Protein AF-A0A9Q8Z6B7-F1 (afdb_monomer)

Nearest PDB structures (fol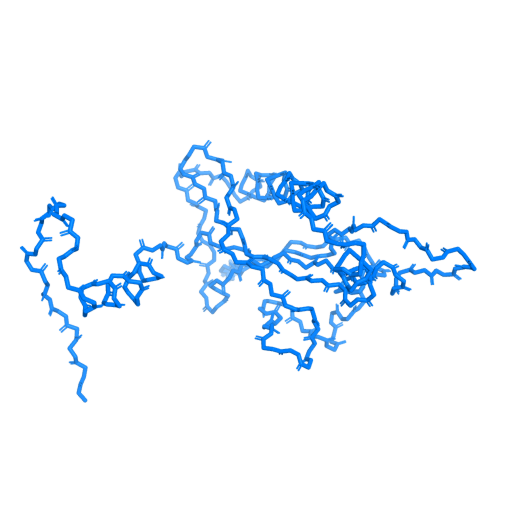dseek):
  5lyj-assembly1_F  TM=5.217E-01  e=6.423E-02  Gallus gallus
  7zx2-assembly1_F  TM=5.150E-01  e=1.451E-01  Gallus gallus
  6pc4-assembly1_F  TM=4.721E-01  e=1.451E-01  Gallus gallus
  8r6o-assembly1_F  TM=4.723E-01  e=1.985E-01  Gallus gallus
  6kpp-assembly1_F  TM=4.734E-01  e=1.864E-01  Gallus gallus

Organism: Curvularia clavata (NCBI:txid95742)

Foldseek 3Di:
DDDDDDDPDDDDDDDPDPVSVVVCVVCVVVVDDLLQKKKWFWFQQQLQDPDDDRDLDTDTLEIERRPQVDARDDPPPDDPVLSVVLAVVQVVVVSVVVLVCCVPPHDPVVSVVCNHFPWMWMWGQDNVSHIDTDGIGTDA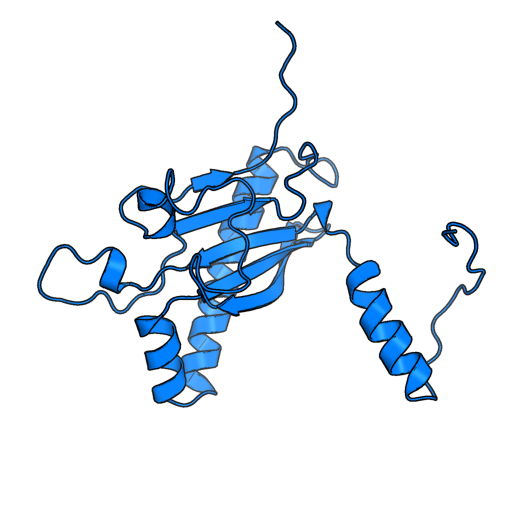DPGPDDPRVDDCPPCVCSNSNVDHHYYDGHHDPPDD

Structure (mmCIF, N/CA/C/O backbone):
data_AF-A0A9Q8Z6B7-F1
#
_entry.id   AF-A0A9Q8Z6B7-F1
#
loop_
_atom_site.group_PDB
_atom_site.id
_atom_site.type_symbol
_atom_site.label_atom_id
_atom_site.label_alt_id
_atom_site.label_comp_id
_atom_site.label_asym_id
_atom_site.label_entity_id
_atom_site.label_seq_id
_atom_site.pdbx_PDB_ins_code
_atom_site.Cartn_x
_atom_site.Cartn_y
_atom_site.Cartn_z
_atom_site.occupancy
_atom_site.B_iso_or_equiv
_atom_site.auth_seq_id
_atom_site.auth_comp_id
_atom_site.auth_asym_id
_atom_site.auth_atom_id
_atom_site.pdbx_PDB_model_num
ATOM 1 N N . MET A 1 1 ? -18.129 -12.411 -28.831 1.00 26.17 1 MET A N 1
ATOM 2 C CA . MET A 1 1 ? -17.634 -11.400 -29.790 1.00 26.17 1 MET A CA 1
ATOM 3 C C . MET A 1 1 ? -17.491 -10.085 -29.045 1.00 26.17 1 MET A C 1
ATOM 5 O O . MET A 1 1 ? -18.483 -9.608 -28.512 1.00 26.17 1 MET A O 1
ATOM 9 N N . SER A 1 2 ? -16.262 -9.582 -28.917 1.00 31.77 2 SER A N 1
ATOM 10 C CA . SER A 1 2 ? -15.956 -8.279 -28.311 1.00 31.77 2 SER A CA 1
ATOM 11 C C . SER A 1 2 ? -16.284 -7.141 -29.272 1.00 31.77 2 SER A C 1
ATOM 13 O O . SER A 1 2 ? -15.994 -7.282 -30.457 1.00 31.77 2 SER A O 1
ATOM 15 N N . PRO A 1 3 ? -16.720 -5.982 -28.769 1.00 34.81 3 PRO A N 1
ATOM 16 C CA . PRO A 1 3 ? -16.436 -4.709 -29.398 1.00 34.81 3 PRO A CA 1
ATOM 17 C C . PRO A 1 3 ? -15.186 -4.133 -28.722 1.00 34.81 3 PRO A C 1
ATOM 19 O O . PRO A 1 3 ? -15.247 -3.534 -27.648 1.00 34.81 3 PRO A O 1
ATOM 22 N N . LYS A 1 4 ? -14.031 -4.422 -29.324 1.00 45.19 4 LYS A N 1
ATOM 23 C CA . LYS A 1 4 ? -12.950 -3.441 -29.406 1.00 45.19 4 LYS A CA 1
ATOM 24 C C . LYS A 1 4 ? -13.307 -2.542 -30.596 1.00 45.19 4 LYS A C 1
ATOM 26 O O . LYS A 1 4 ? -13.914 -3.036 -31.543 1.00 45.19 4 LYS A O 1
ATOM 31 N N . ASP A 1 5 ? -12.920 -1.282 -30.490 1.00 49.00 5 ASP A N 1
ATOM 32 C CA . ASP A 1 5 ? -12.961 -0.231 -31.512 1.00 49.00 5 ASP A CA 1
ATOM 33 C C . ASP A 1 5 ? -14.147 0.754 -31.462 1.00 49.00 5 ASP A C 1
ATOM 35 O O . ASP A 1 5 ? -15.319 0.397 -31.356 1.00 49.00 5 ASP A O 1
ATOM 39 N N . ASP A 1 6 ? -13.725 2.019 -31.535 1.00 43.09 6 ASP A N 1
ATOM 40 C CA . ASP A 1 6 ? -14.417 3.276 -31.812 1.00 43.09 6 ASP A CA 1
ATOM 41 C C . ASP A 1 6 ? -15.427 3.830 -30.795 1.00 43.09 6 ASP A C 1
ATOM 43 O O . ASP A 1 6 ? -16.589 3.435 -30.724 1.00 43.09 6 ASP A O 1
ATOM 47 N N . ASN A 1 7 ? -15.020 4.899 -30.092 1.00 38.50 7 ASN A N 1
ATOM 48 C CA . ASN A 1 7 ? -15.973 5.901 -29.616 1.00 38.50 7 ASN A CA 1
ATOM 49 C C . ASN A 1 7 ? -15.519 7.329 -30.007 1.00 38.50 7 ASN A C 1
ATOM 51 O O . ASN A 1 7 ? -14.463 7.772 -29.550 1.00 38.50 7 ASN A O 1
ATOM 55 N N . PRO A 1 8 ? -16.307 8.068 -30.817 1.00 38.81 8 PRO A N 1
ATOM 56 C CA . PRO A 1 8 ? -15.956 9.365 -31.408 1.00 38.81 8 PRO A CA 1
ATOM 57 C C . PRO A 1 8 ? -16.323 10.581 -30.532 1.00 38.81 8 PRO A C 1
ATOM 59 O O . PRO A 1 8 ? -16.459 11.699 -31.027 1.00 38.81 8 PRO A O 1
ATOM 62 N N . MET A 1 9 ? -16.507 10.398 -29.225 1.00 44.50 9 MET A N 1
ATOM 63 C CA . MET A 1 9 ? -17.051 11.432 -28.338 1.00 44.50 9 MET A CA 1
ATOM 64 C C . MET A 1 9 ? -15.936 12.193 -27.617 1.00 44.50 9 MET A C 1
ATOM 66 O O . MET A 1 9 ? -15.648 11.972 -26.440 1.00 44.50 9 MET A O 1
ATOM 70 N N . GLY A 1 10 ? -15.307 13.112 -28.348 1.00 41.09 10 GLY A N 1
ATOM 71 C CA . GLY A 1 10 ? -14.537 14.190 -27.744 1.00 41.09 10 GLY A CA 1
ATOM 72 C C . GLY A 1 10 ? -15.424 15.098 -26.881 1.00 41.09 10 GLY A C 1
ATOM 73 O O . GLY A 1 10 ? -16.544 15.424 -27.258 1.00 41.09 10 GLY A O 1
ATOM 74 N N . GLY A 1 11 ? -14.881 15.557 -25.751 1.00 43.34 11 GLY A N 1
ATOM 75 C CA . GLY A 1 11 ? -15.353 16.757 -25.049 1.00 43.34 11 GLY A CA 1
ATOM 76 C C . GLY A 1 11 ? -16.504 16.589 -24.044 1.00 43.34 11 GLY A C 1
ATOM 77 O O . GLY A 1 11 ? -17.548 16.013 -24.320 1.00 43.34 11 GLY A O 1
ATOM 78 N N . LYS A 1 12 ? -16.288 17.160 -22.850 1.00 56.28 12 LYS A N 1
ATOM 79 C CA . LYS A 1 12 ? -17.140 17.149 -21.648 1.00 56.28 12 LYS A CA 1
ATOM 80 C C . LYS A 1 12 ? -18.529 17.780 -21.862 1.00 56.28 12 LYS A C 1
ATOM 82 O O . LYS A 1 12 ? -18.625 18.985 -22.071 1.00 56.28 12 LYS A O 1
ATOM 87 N N . LEU A 1 13 ? -19.588 17.006 -21.614 1.00 44.03 13 LEU A N 1
ATOM 88 C CA . LEU A 1 13 ? -20.907 17.509 -21.199 1.00 44.03 13 LEU A CA 1
ATOM 89 C C . LEU A 1 13 ? -21.346 16.809 -19.891 1.00 44.03 13 LEU A C 1
ATOM 91 O O . LEU A 1 13 ? -21.028 15.622 -19.698 1.00 44.03 13 LEU A O 1
ATOM 95 N N . PRO A 1 14 ? -22.023 17.518 -18.962 1.00 51.53 14 PRO A N 1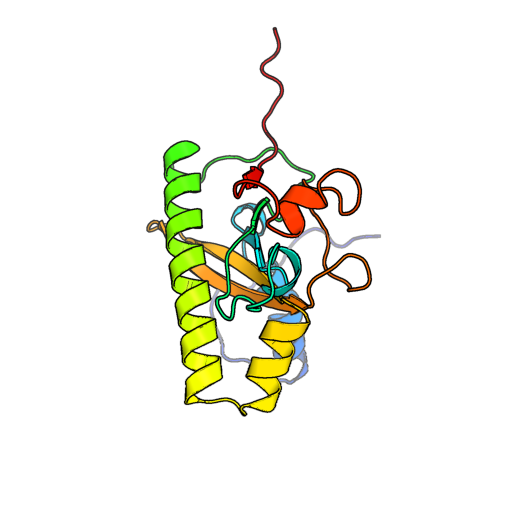
ATOM 96 C CA . PRO A 1 14 ? -22.518 16.932 -17.716 1.00 51.53 14 PRO A CA 1
ATOM 97 C C . PRO A 1 14 ? -23.521 15.812 -18.013 1.00 51.53 14 PRO A C 1
ATOM 99 O O . PRO A 1 14 ? -24.279 15.890 -18.976 1.00 51.53 14 PRO A O 1
ATOM 102 N N . SER A 1 15 ? -23.487 14.743 -17.213 1.00 70.00 15 SER A N 1
ATOM 103 C CA . SER A 1 15 ? -24.416 13.620 -17.383 1.00 70.00 15 SER A CA 1
ATOM 104 C C . SER A 1 15 ? -25.844 14.074 -17.106 1.00 70.00 15 SER A C 1
ATOM 106 O O . SER A 1 15 ? -26.105 14.695 -16.079 1.00 70.00 15 SER A O 1
ATOM 108 N N . SER A 1 16 ? -26.756 13.735 -18.005 1.00 67.56 16 SER A N 1
ATOM 109 C CA . SER A 1 16 ? -28.172 14.100 -17.946 1.00 67.56 16 SER A CA 1
ATOM 110 C C . SER A 1 16 ? -29.081 12.915 -17.608 1.00 67.56 16 SER A C 1
ATOM 112 O O . SER A 1 16 ? -30.254 13.108 -17.295 1.00 67.56 16 SER A O 1
ATOM 114 N N . THR A 1 17 ? -28.547 11.687 -17.629 1.00 70.12 17 THR A N 1
ATOM 115 C CA . THR A 1 17 ? -29.310 10.465 -17.343 1.00 70.12 17 THR A CA 1
ATOM 116 C C . THR A 1 17 ? -28.594 9.533 -16.366 1.00 70.12 17 THR A C 1
ATOM 118 O O . THR A 1 17 ? -27.365 9.507 -16.278 1.00 70.12 17 THR A O 1
ATOM 121 N N . LEU A 1 18 ? -29.372 8.711 -15.651 1.00 63.50 18 LEU A N 1
ATOM 122 C CA . LEU A 1 18 ? -28.847 7.674 -14.753 1.00 63.50 18 LEU A CA 1
ATOM 123 C C . LEU A 1 18 ? -27.960 6.670 -15.508 1.00 63.50 18 LEU A C 1
ATOM 125 O O . LEU A 1 18 ? -26.937 6.242 -14.987 1.00 63.50 18 LEU A O 1
ATOM 129 N N . TYR A 1 19 ? -28.311 6.344 -16.755 1.00 65.31 19 TYR A N 1
ATOM 130 C CA . TYR A 1 19 ? -27.506 5.474 -17.611 1.00 65.31 19 TYR A CA 1
ATOM 131 C C . TYR A 1 19 ? -26.152 6.102 -17.962 1.00 65.31 19 TYR A C 1
ATOM 133 O O . TYR A 1 19 ? -25.147 5.408 -17.930 1.00 65.31 19 TYR A O 1
ATOM 141 N N . GLU A 1 20 ? -26.083 7.409 -18.229 1.00 65.19 20 GLU A N 1
ATOM 142 C CA . GLU A 1 20 ? -24.810 8.109 -18.451 1.00 65.19 20 GLU A CA 1
ATOM 143 C C . GLU A 1 20 ? -23.956 8.188 -17.187 1.00 65.19 20 GLU A C 1
ATOM 145 O O . GLU A 1 20 ? -22.734 8.114 -17.277 1.00 65.19 20 GLU A O 1
AT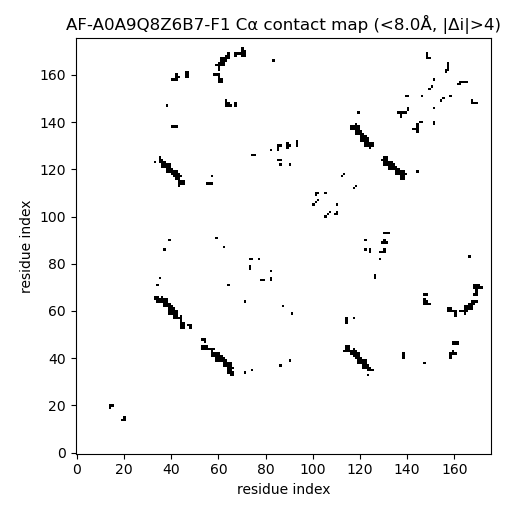OM 150 N N . VAL A 1 21 ? -24.574 8.328 -16.012 1.00 59.25 21 VAL A N 1
ATOM 151 C CA . VAL A 1 21 ? -23.863 8.261 -14.728 1.00 59.25 21 VAL A CA 1
ATOM 152 C C . VAL A 1 21 ? -23.303 6.858 -14.509 1.00 59.25 21 VAL A C 1
ATOM 154 O O . VAL A 1 21 ? -22.116 6.728 -14.240 1.00 59.25 21 VAL A O 1
ATOM 157 N N . ILE A 1 22 ? -24.110 5.811 -14.700 1.00 57.91 22 ILE A N 1
ATOM 158 C CA . ILE A 1 22 ? -23.675 4.412 -14.567 1.00 57.91 22 ILE A CA 1
ATOM 159 C C . ILE A 1 22 ? -22.595 4.084 -15.598 1.00 57.91 22 ILE A C 1
ATOM 161 O O . ILE A 1 22 ? -21.557 3.545 -15.237 1.00 57.91 22 ILE A O 1
ATOM 165 N N . ALA A 1 23 ? -22.790 4.457 -16.862 1.00 54.50 23 ALA A N 1
ATOM 166 C CA . ALA A 1 23 ? -21.806 4.257 -17.913 1.00 54.50 23 ALA A CA 1
ATOM 167 C C . ALA A 1 23 ? -20.503 4.978 -17.568 1.00 54.50 23 ALA A C 1
ATOM 169 O O . ALA A 1 23 ? -19.460 4.339 -17.589 1.00 54.50 23 ALA A O 1
ATOM 170 N N . LYS A 1 24 ? -20.552 6.251 -17.151 1.00 54.22 24 LYS A N 1
ATOM 171 C CA . LYS A 1 24 ? -19.355 6.993 -16.738 1.00 54.22 24 LYS A CA 1
ATOM 172 C C . LYS A 1 24 ? -18.706 6.431 -15.481 1.00 54.22 24 LYS A C 1
ATOM 174 O O . LYS A 1 24 ? -17.492 6.436 -15.449 1.00 54.22 24 LYS A O 1
ATOM 179 N N . LEU A 1 25 ? -19.437 5.918 -14.494 1.00 52.03 25 LEU A N 1
ATOM 180 C CA . LEU A 1 25 ? -18.846 5.254 -13.321 1.00 52.03 25 LEU A CA 1
ATOM 181 C C . LEU A 1 25 ? -18.182 3.924 -13.715 1.00 52.03 25 LEU A C 1
ATOM 183 O O . LEU A 1 25 ? -17.043 3.651 -13.347 1.00 52.03 25 LEU A O 1
ATOM 187 N N . CYS A 1 26 ? -18.850 3.125 -14.549 1.00 47.62 26 CYS A N 1
ATOM 188 C CA . CYS A 1 26 ? -18.317 1.865 -15.062 1.00 47.62 26 CYS A CA 1
ATOM 189 C C . CYS A 1 26 ? -17.163 2.058 -16.062 1.00 47.62 26 CYS A C 1
ATOM 191 O O . CYS A 1 26 ? -16.364 1.137 -16.243 1.00 47.62 26 CYS A O 1
ATOM 193 N N . THR A 1 27 ? -17.059 3.223 -16.714 1.00 44.84 27 THR A N 1
ATOM 194 C CA . THR A 1 27 ? -15.963 3.573 -17.630 1.00 44.84 27 THR A CA 1
ATOM 195 C C . THR A 1 27 ? -14.923 4.516 -17.027 1.00 44.84 27 THR A C 1
ATOM 197 O O . THR A 1 27 ? -13.840 4.589 -17.589 1.00 44.84 27 THR A O 1
ATOM 200 N N . SER A 1 28 ? -15.170 5.218 -15.914 1.00 43.59 28 SER A N 1
ATOM 201 C CA . SER A 1 28 ? -14.161 6.076 -15.265 1.00 43.59 28 SER A CA 1
ATOM 202 C C . SER A 1 28 ? -13.150 5.240 -14.499 1.00 43.59 28 SER A C 1
ATOM 204 O O . SER A 1 28 ? -11.968 5.551 -14.555 1.00 43.59 28 SER A O 1
ATOM 206 N N . MET A 1 29 ? -13.575 4.110 -13.916 1.00 43.34 29 MET A N 1
ATOM 207 C CA . MET A 1 29 ? -12.647 3.062 -13.463 1.00 43.34 29 MET A CA 1
ATOM 208 C C . MET A 1 29 ? -11.810 2.492 -14.622 1.00 43.34 29 MET A C 1
ATOM 210 O O . MET A 1 29 ? -10.725 1.978 -14.405 1.00 43.34 29 MET A O 1
ATOM 214 N N . ARG A 1 30 ? -12.293 2.597 -15.872 1.00 44.38 30 ARG A N 1
ATOM 215 C CA . ARG A 1 30 ? -11.547 2.211 -17.087 1.00 44.38 30 ARG A CA 1
ATOM 216 C C . ARG A 1 30 ? -10.750 3.365 -17.710 1.00 44.38 30 ARG A C 1
ATOM 218 O O . ARG A 1 30 ? -10.039 3.130 -18.681 1.00 44.38 30 ARG A O 1
ATOM 225 N N . ALA A 1 31 ? -10.899 4.591 -17.204 1.00 49.28 31 ALA A N 1
ATOM 226 C CA . ALA A 1 31 ? -10.216 5.786 -17.701 1.00 49.28 31 ALA A CA 1
ATOM 227 C C . ALA A 1 31 ? -8.962 6.138 -16.882 1.00 49.28 31 ALA A C 1
ATOM 229 O O . ALA A 1 31 ? -8.228 7.042 -17.274 1.00 49.28 31 ALA A O 1
ATOM 230 N N . MET A 1 32 ? -8.718 5.438 -15.767 1.00 63.03 32 MET A N 1
ATOM 231 C CA . MET A 1 32 ? -7.478 5.526 -14.995 1.00 63.03 32 MET A CA 1
ATOM 232 C C . MET A 1 32 ? -6.492 4.446 -15.451 1.00 63.03 32 MET A C 1
ATOM 234 O O . MET A 1 32 ? -6.869 3.306 -15.733 1.00 63.03 32 MET A O 1
ATOM 238 N N . ASP A 1 33 ? -5.224 4.831 -15.592 1.00 81.94 33 ASP A N 1
ATOM 239 C CA . ASP A 1 33 ? -4.156 3.923 -16.001 1.00 81.94 33 ASP A CA 1
ATOM 240 C C . ASP A 1 33 ? -3.721 3.057 -14.814 1.00 81.94 33 ASP A C 1
ATOM 242 O O . ASP A 1 33 ? -2.817 3.413 -14.061 1.00 81.94 33 ASP A O 1
ATOM 246 N N . THR A 1 34 ? -4.346 1.886 -14.682 1.00 89.56 34 THR A N 1
ATOM 247 C CA . THR A 1 34 ? -4.011 0.871 -13.661 1.00 89.56 34 THR A CA 1
ATOM 248 C C . THR A 1 34 ? -2.543 0.425 -13.673 1.00 89.56 34 THR A C 1
ATOM 250 O O . THR A 1 34 ? -2.075 -0.177 -12.708 1.00 89.56 34 THR A O 1
ATOM 253 N N . ALA A 1 35 ? -1.768 0.721 -14.728 1.00 92.38 35 ALA A N 1
ATOM 254 C CA . ALA A 1 35 ? -0.320 0.498 -14.724 1.00 92.38 35 ALA A CA 1
ATOM 255 C C . ALA A 1 35 ? 0.432 1.428 -13.750 1.00 92.38 35 ALA A C 1
ATOM 257 O O . ALA A 1 35 ? 1.617 1.216 -13.495 1.00 92.38 35 ALA A O 1
ATOM 258 N N . ARG A 1 36 ? -0.238 2.459 -13.222 1.00 94.56 36 ARG A N 1
ATOM 259 C CA . ARG A 1 36 ? 0.293 3.436 -12.255 1.00 94.56 36 ARG A CA 1
ATOM 260 C C . ARG A 1 36 ? -0.270 3.247 -10.853 1.00 94.56 36 ARG A C 1
ATOM 262 O O . ARG A 1 36 ? 0.009 4.064 -9.978 1.00 94.56 36 ARG A O 1
ATOM 269 N N . GLU A 1 37 ? -1.057 2.197 -10.657 1.00 96.25 37 GLU A N 1
ATOM 270 C CA . GLU A 1 37 ? -1.687 1.883 -9.386 1.00 96.25 37 GLU A CA 1
ATOM 271 C C . GLU A 1 37 ? -0.867 0.871 -8.585 1.00 96.25 37 GLU A C 1
ATOM 273 O O . GLU A 1 37 ? -0.214 -0.027 -9.131 1.00 96.25 37 GLU A O 1
ATOM 278 N N . PHE A 1 38 ? -0.933 1.015 -7.267 1.00 97.88 38 PHE A N 1
ATOM 279 C CA . PHE A 1 38 ? -0.250 0.171 -6.302 1.00 97.88 38 PHE A CA 1
ATOM 280 C C . PHE A 1 38 ? -1.193 -0.177 -5.157 1.00 97.88 38 PHE A C 1
ATOM 282 O O . PHE A 1 38 ? -1.831 0.702 -4.580 1.00 97.88 38 PHE A O 1
ATOM 289 N N . ARG A 1 39 ? -1.223 -1.456 -4.789 1.00 97.88 39 ARG A N 1
ATOM 290 C CA . ARG A 1 39 ? -1.907 -1.958 -3.600 1.00 97.88 39 ARG A CA 1
ATOM 291 C C . ARG A 1 39 ? -0.990 -1.803 -2.397 1.00 97.88 39 ARG A C 1
ATOM 293 O O . ARG A 1 39 ? 0.111 -2.347 -2.386 1.00 97.88 39 ARG A O 1
ATOM 300 N N . VAL A 1 40 ? -1.467 -1.124 -1.366 1.00 98.44 40 VAL A N 1
ATOM 301 C CA . VAL A 1 40 ? -0.780 -0.916 -0.090 1.00 98.44 40 VAL A CA 1
ATOM 302 C C . VAL A 1 40 ? -1.453 -1.760 0.985 1.00 98.44 40 VAL A C 1
ATOM 304 O O . VAL A 1 40 ? -2.672 -1.721 1.148 1.00 98.44 40 VAL A O 1
ATOM 307 N N . PHE A 1 41 ? -0.666 -2.522 1.737 1.00 97.94 41 PHE A N 1
ATOM 308 C CA . PHE A 1 41 ? -1.145 -3.440 2.767 1.00 97.94 41 PHE A CA 1
ATOM 309 C C . PHE A 1 41 ? -0.874 -2.889 4.168 1.00 97.94 41 PHE A C 1
ATOM 311 O O . PHE A 1 41 ? 0.258 -2.526 4.491 1.00 97.94 41 PHE A O 1
ATOM 318 N N . VAL A 1 42 ? -1.912 -2.857 5.007 1.00 97.19 42 VAL A N 1
ATOM 319 C CA . VAL A 1 42 ? -1.865 -2.393 6.399 1.00 97.19 42 VAL A CA 1
ATOM 320 C C . VAL A 1 42 ? -2.463 -3.484 7.295 1.00 97.19 42 VAL A C 1
ATOM 322 O O . VAL A 1 42 ? -3.679 -3.519 7.509 1.00 97.19 42 VAL A O 1
ATOM 325 N N . PRO A 1 43 ? -1.648 -4.421 7.804 1.00 95.44 43 PRO A N 1
ATOM 326 C CA . PRO A 1 43 ? -2.149 -5.507 8.627 1.00 95.44 43 PRO A CA 1
ATOM 327 C C . PRO A 1 43 ? -2.718 -4.981 9.950 1.00 95.44 43 PRO A C 1
ATOM 329 O O . PRO A 1 43 ? -2.383 -3.870 10.379 1.00 95.44 43 PRO A O 1
ATOM 332 N N . PRO A 1 44 ? -3.538 -5.792 10.642 1.00 92.94 44 PRO A N 1
ATOM 333 C CA . PRO A 1 44 ? -3.886 -5.510 12.025 1.00 92.94 44 PRO A CA 1
ATOM 334 C C . PRO A 1 44 ? -2.601 -5.310 12.844 1.00 92.94 44 PRO A C 1
ATOM 336 O O . PRO A 1 44 ? -1.754 -6.206 12.844 1.00 92.94 44 PRO A O 1
ATOM 339 N N . PRO A 1 45 ? -2.436 -4.202 13.586 1.00 88.31 45 PRO A N 1
ATOM 340 C CA . PRO A 1 45 ? -1.231 -3.965 14.384 1.00 88.31 45 PRO A CA 1
ATOM 341 C C . PRO A 1 45 ? -0.931 -5.074 15.405 1.00 88.31 45 PRO A C 1
ATOM 343 O O . PRO A 1 45 ? 0.227 -5.354 15.708 1.00 88.31 45 PRO A O 1
ATOM 346 N N . ALA A 1 46 ? -1.972 -5.758 15.891 1.00 85.25 46 ALA A N 1
ATOM 347 C CA . ALA A 1 46 ? -1.843 -6.912 16.775 1.00 85.25 46 ALA A CA 1
ATOM 348 C C . ALA A 1 46 ? -1.125 -8.111 16.124 1.00 85.25 46 ALA A C 1
ATOM 350 O O . ALA A 1 46 ? -0.588 -8.946 16.842 1.00 85.25 46 ALA A O 1
ATOM 351 N N . ALA A 1 47 ? -1.087 -8.204 14.790 1.00 84.19 47 ALA A N 1
ATOM 352 C CA . ALA A 1 47 ? -0.415 -9.298 14.092 1.00 84.19 47 ALA A CA 1
ATOM 353 C C . ALA A 1 47 ? 1.112 -9.263 14.259 1.00 84.19 47 ALA A C 1
ATOM 355 O O . ALA A 1 47 ? 1.738 -10.317 14.257 1.00 84.19 47 ALA A O 1
ATOM 356 N N . ALA A 1 48 ? 1.690 -8.072 14.447 1.00 76.88 48 ALA A N 1
ATOM 357 C CA . ALA A 1 48 ? 3.120 -7.875 14.681 1.00 76.88 48 ALA A CA 1
ATOM 358 C C . ALA A 1 48 ? 3.486 -7.758 16.175 1.00 76.88 48 ALA A C 1
ATOM 360 O O . ALA A 1 48 ? 4.652 -7.562 16.515 1.00 76.88 48 ALA A O 1
ATOM 361 N N . ALA A 1 49 ? 2.505 -7.853 17.077 1.00 72.06 49 ALA A N 1
ATOM 362 C CA . ALA A 1 49 ? 2.724 -7.732 18.512 1.00 72.06 49 ALA A CA 1
ATOM 363 C C . ALA A 1 49 ? 3.382 -9.003 19.064 1.00 72.06 49 ALA A C 1
ATOM 365 O O . ALA A 1 49 ? 2.762 -10.065 19.094 1.00 72.06 49 ALA A O 1
ATOM 366 N N . THR A 1 50 ? 4.629 -8.899 19.523 1.00 60.78 50 THR A N 1
ATOM 367 C CA . THR A 1 50 ? 5.328 -10.007 20.194 1.00 60.78 50 THR A CA 1
ATOM 368 C C . THR A 1 50 ? 5.143 -10.005 21.714 1.00 60.78 50 THR A C 1
ATOM 370 O O . THR A 1 50 ? 5.437 -11.017 22.337 1.00 60.78 50 THR A O 1
ATOM 373 N N . ASP A 1 51 ? 4.611 -8.922 22.301 1.00 55.41 51 ASP A N 1
ATOM 374 C CA . ASP A 1 51 ? 4.411 -8.753 23.747 1.00 55.41 51 ASP A CA 1
ATOM 375 C C . ASP A 1 51 ? 3.086 -8.039 24.097 1.00 55.41 51 ASP A C 1
ATOM 377 O O . ASP A 1 51 ? 2.449 -7.413 23.254 1.00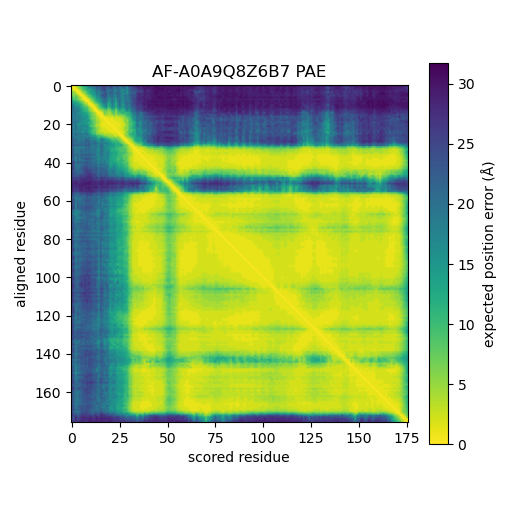 55.41 51 ASP A O 1
ATOM 381 N N . SER A 1 52 ? 2.689 -8.150 25.373 1.00 52.66 52 SER A N 1
ATOM 382 C CA . SER A 1 52 ? 1.406 -7.794 26.023 1.00 52.66 52 SER A CA 1
ATOM 383 C C . SER A 1 52 ? 0.801 -6.395 25.764 1.00 52.66 52 SER A C 1
ATOM 385 O O . SER A 1 52 ? -0.311 -6.136 26.233 1.00 52.66 52 SER A O 1
ATOM 387 N N . GLU A 1 53 ? 1.468 -5.490 25.053 1.00 56.25 53 GLU A N 1
ATOM 388 C CA . GLU A 1 53 ? 0.870 -4.232 24.597 1.00 56.25 53 GLU A CA 1
ATOM 389 C C . GLU A 1 53 ? 0.565 -4.335 23.107 1.00 56.25 53 GLU A C 1
ATOM 391 O O . GLU A 1 53 ? 1.452 -4.225 22.266 1.00 56.25 53 GLU A O 1
ATOM 396 N N . THR A 1 54 ? -0.712 -4.526 22.766 1.00 56.97 54 THR A N 1
ATOM 397 C CA . THR A 1 54 ? -1.187 -4.419 21.381 1.00 56.97 54 THR A CA 1
ATOM 398 C C . THR A 1 54 ? -0.748 -3.072 20.799 1.00 56.97 54 THR A C 1
ATOM 400 O O . THR A 1 54 ? -1.238 -2.039 21.278 1.00 56.97 54 THR A O 1
ATOM 403 N N . PRO A 1 55 ? 0.124 -3.047 19.771 1.00 60.75 55 PRO A N 1
ATOM 404 C CA . PRO A 1 55 ? 0.446 -1.833 19.045 1.00 60.75 55 PRO A CA 1
ATOM 405 C C . PRO A 1 55 ? -0.863 -1.226 18.543 1.00 60.75 55 PRO A C 1
ATOM 407 O O . PRO A 1 55 ? -1.724 -1.937 18.036 1.00 60.75 55 PRO A O 1
ATOM 410 N N . LYS A 1 56 ? -1.051 0.083 18.712 1.00 68.81 56 LYS A N 1
ATOM 411 C CA . LYS A 1 56 ? -2.268 0.787 18.254 1.00 68.81 56 LYS A CA 1
ATOM 412 C C . LYS A 1 56 ? -2.035 1.610 16.990 1.00 68.81 56 LYS A C 1
ATOM 414 O O . LYS A 1 56 ? -2.867 2.437 16.627 1.00 68.81 56 LYS A O 1
ATOM 419 N N . ASN A 1 57 ? -0.891 1.408 16.341 1.00 84.12 57 ASN A N 1
ATOM 420 C CA . ASN A 1 57 ? -0.472 2.207 15.202 1.00 84.12 57 ASN A CA 1
ATOM 421 C C . ASN A 1 57 ? -0.525 1.371 13.932 1.00 84.12 57 ASN A C 1
ATOM 423 O O . ASN A 1 57 ? 0.057 0.290 13.864 1.00 84.12 57 ASN A O 1
ATOM 427 N N . PHE A 1 58 ? -1.204 1.905 12.926 1.00 92.38 58 PHE A N 1
ATOM 428 C CA . PHE A 1 58 ? -1.188 1.359 11.580 1.00 92.38 58 PHE A CA 1
ATOM 429 C C . PHE A 1 58 ? 0.210 1.487 10.975 1.00 92.38 58 PHE A C 1
ATOM 431 O O . PHE A 1 58 ? 0.852 2.532 11.094 1.00 92.38 58 PHE A O 1
ATOM 438 N N . LYS A 1 59 ? 0.670 0.427 10.311 1.00 94.81 59 LYS A N 1
ATOM 439 C CA . LYS A 1 59 ? 1.950 0.394 9.602 1.00 94.81 59 LYS A CA 1
ATOM 440 C C . LYS A 1 59 ? 1.741 -0.264 8.244 1.00 94.81 59 LYS A C 1
ATOM 442 O O . LYS A 1 59 ? 1.068 -1.286 8.162 1.00 94.81 59 LYS A O 1
ATOM 447 N N . ILE A 1 60 ? 2.334 0.312 7.202 1.00 97.62 60 ILE A N 1
ATOM 448 C CA . ILE A 1 60 ? 2.412 -0.334 5.889 1.00 97.62 60 ILE A CA 1
ATOM 449 C C . ILE A 1 60 ? 3.380 -1.514 5.995 1.00 97.62 60 ILE A C 1
ATOM 451 O O . ILE A 1 60 ? 4.508 -1.340 6.460 1.00 97.62 60 ILE A O 1
ATOM 455 N N . SER A 1 61 ? 2.940 -2.694 5.573 1.00 97.44 61 SER A N 1
ATOM 456 C CA . SER A 1 61 ? 3.759 -3.910 5.563 1.00 97.44 61 SER A CA 1
ATOM 457 C C . SER A 1 61 ? 4.226 -4.304 4.165 1.00 97.44 61 SER A C 1
ATOM 459 O O . SER A 1 61 ? 5.283 -4.906 4.014 1.00 97.44 61 SER A O 1
ATOM 461 N N . ALA A 1 62 ? 3.471 -3.937 3.134 1.00 98.19 62 ALA A N 1
ATOM 462 C CA . ALA A 1 62 ? 3.831 -4.219 1.756 1.00 98.19 62 ALA A CA 1
ATOM 463 C C . ALA A 1 62 ? 3.180 -3.225 0.792 1.00 98.19 62 ALA A C 1
ATOM 465 O O . ALA A 1 62 ? 2.099 -2.693 1.066 1.00 98.19 62 ALA A O 1
ATOM 466 N N . ILE A 1 63 ? 3.821 -3.019 -0.355 1.00 98.62 63 ILE A N 1
ATOM 467 C CA . ILE A 1 63 ? 3.281 -2.305 -1.513 1.00 98.62 63 ILE A CA 1
ATOM 468 C C . ILE A 1 63 ? 3.512 -3.169 -2.753 1.00 98.62 63 ILE A C 1
ATOM 470 O O . ILE A 1 63 ? 4.614 -3.670 -2.963 1.00 98.62 63 ILE A O 1
ATOM 474 N N . SER A 1 64 ? 2.485 -3.365 -3.575 1.00 98.19 64 SER A N 1
ATOM 475 C CA . SER A 1 64 ? 2.558 -4.186 -4.786 1.00 98.19 64 SER A CA 1
ATOM 476 C C . SER A 1 64 ? 2.022 -3.441 -5.998 1.00 98.19 64 SER A C 1
ATOM 478 O O . SER A 1 64 ? 0.989 -2.781 -5.904 1.00 98.19 64 SER A O 1
ATOM 480 N N . GLN A 1 65 ? 2.680 -3.582 -7.148 1.00 97.38 65 GLN A N 1
ATOM 481 C CA . GLN A 1 65 ? 2.134 -3.172 -8.441 1.00 97.38 65 GLN A CA 1
ATOM 482 C C . GLN A 1 65 ? 0.739 -3.774 -8.652 1.00 97.38 65 GLN A C 1
ATOM 484 O O . GLN A 1 65 ? 0.564 -4.993 -8.619 1.00 97.38 65 GLN A O 1
ATOM 489 N N . TYR A 1 66 ? -0.252 -2.930 -8.939 1.00 95.62 66 TYR A N 1
ATOM 490 C CA . TYR A 1 66 ? -1.622 -3.395 -9.145 1.00 95.62 66 TYR A CA 1
ATOM 491 C C . TYR A 1 66 ? -1.742 -4.251 -10.413 1.00 95.62 66 TYR A C 1
ATOM 493 O O . TYR A 1 66 ? -2.299 -5.350 -10.417 1.00 95.62 66 TYR A O 1
ATOM 501 N N . LYS A 1 67 ? -1.148 -3.783 -11.512 1.00 94.00 67 LYS A N 1
ATOM 502 C CA . LYS A 1 67 ? -1.129 -4.484 -12.802 1.00 94.00 67 LYS A CA 1
ATOM 503 C C . LYS A 1 67 ? -0.023 -5.553 -12.865 1.00 94.00 67 LYS A C 1
ATOM 505 O O . LYS A 1 67 ? 0.763 -5.588 -13.805 1.00 94.00 67 LYS A O 1
ATOM 510 N N . TRP A 1 68 ? 0.011 -6.429 -11.861 1.00 92.38 68 TRP A N 1
ATOM 511 C CA . TRP A 1 68 ? 1.039 -7.455 -11.641 1.00 92.38 68 TRP A CA 1
ATOM 512 C C . TRP A 1 68 ? 1.293 -8.455 -12.786 1.00 92.38 68 TRP A C 1
ATOM 514 O O . TRP A 1 68 ? 2.415 -8.949 -12.863 1.00 92.38 68 TRP A O 1
ATOM 524 N N . PRO A 1 69 ? 0.347 -8.773 -13.700 1.00 92.50 69 PRO A N 1
ATOM 525 C CA . PRO A 1 69 ? 0.651 -9.689 -14.803 1.00 92.50 69 PRO A CA 1
ATOM 526 C C . PRO A 1 69 ? 1.582 -9.097 -15.872 1.00 92.50 69 PRO A C 1
ATOM 528 O O . PRO A 1 69 ? 1.907 -9.787 -16.834 1.00 92.50 69 PRO A O 1
ATOM 531 N N . PHE A 1 70 ? 1.944 -7.816 -15.762 1.00 94.00 70 PHE A N 1
ATOM 532 C CA . PHE A 1 70 ? 2.746 -7.094 -16.743 1.00 94.00 70 PHE A CA 1
ATOM 533 C C . PHE A 1 70 ? 3.993 -6.511 -16.085 1.00 94.00 70 PHE A C 1
ATOM 535 O O . PHE A 1 70 ? 3.927 -6.026 -14.955 1.00 94.00 70 PHE A O 1
ATOM 542 N N . VAL A 1 71 ? 5.096 -6.491 -16.836 1.00 95.44 71 VAL A N 1
ATOM 543 C CA . VAL A 1 71 ? 6.330 -5.808 -16.437 1.00 95.44 71 VAL A CA 1
ATOM 544 C C . VAL A 1 71 ? 6.029 -4.353 -16.082 1.00 95.44 71 VAL A C 1
ATOM 546 O O . VAL A 1 71 ? 5.245 -3.668 -16.745 1.00 95.44 71 VAL A O 1
ATOM 549 N N . PHE A 1 72 ? 6.636 -3.898 -14.996 1.00 95.50 72 PHE A N 1
ATOM 550 C CA . PHE A 1 72 ? 6.553 -2.533 -14.538 1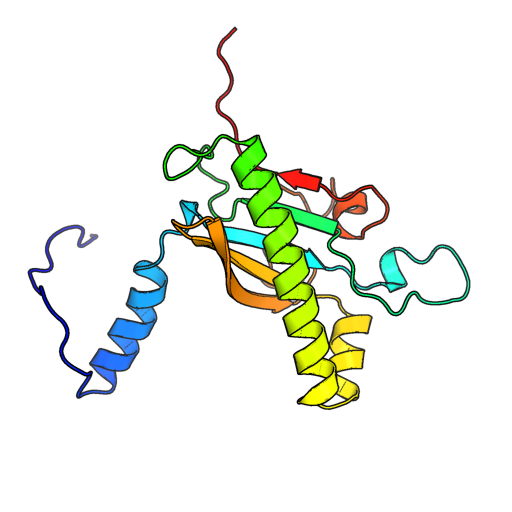.00 95.50 72 PHE A CA 1
ATOM 551 C C . PHE A 1 72 ? 7.460 -1.635 -15.374 1.00 95.50 72 PHE A C 1
ATOM 553 O O . PHE A 1 72 ? 8.678 -1.792 -15.403 1.00 95.50 72 PHE A O 1
ATOM 560 N N . GLU A 1 73 ? 6.854 -0.638 -16.005 1.00 94.12 73 GLU A N 1
ATOM 561 C CA . GLU A 1 73 ? 7.570 0.418 -16.711 1.00 94.12 73 GLU A CA 1
ATOM 562 C C . GLU A 1 73 ? 7.468 1.703 -15.898 1.00 94.12 73 GLU A C 1
ATOM 564 O O . GLU A 1 73 ? 6.361 2.189 -15.663 1.00 94.12 73 GLU A O 1
ATOM 569 N N . ALA A 1 74 ? 8.590 2.287 -15.482 1.00 93.12 74 ALA A N 1
ATOM 570 C CA . ALA A 1 74 ? 8.561 3.547 -14.745 1.00 93.12 74 ALA A CA 1
ATOM 571 C C . ALA A 1 74 ? 7.967 4.682 -15.619 1.00 93.12 74 ALA A C 1
ATOM 573 O O . ALA A 1 74 ? 8.364 4.852 -16.776 1.00 93.12 74 ALA A O 1
ATOM 574 N N . PRO A 1 75 ? 6.975 5.444 -15.120 1.00 91.44 75 PRO A N 1
ATOM 575 C CA . PRO A 1 75 ? 6.291 6.454 -15.921 1.00 91.44 75 PRO A CA 1
ATOM 576 C C . PRO A 1 75 ? 7.099 7.743 -16.075 1.00 91.44 75 PRO A C 1
ATOM 578 O O . PRO A 1 75 ? 7.926 8.080 -15.236 1.00 91.44 75 PRO A O 1
ATOM 581 N N . TRP A 1 76 ? 6.770 8.522 -17.111 1.00 95.06 76 TRP A N 1
ATOM 582 C CA . TRP A 1 76 ? 7.171 9.933 -17.265 1.00 95.06 76 TRP A CA 1
ATOM 583 C C . TRP A 1 76 ? 8.676 10.218 -17.148 1.00 95.06 76 TRP A C 1
ATOM 585 O O . TRP A 1 76 ? 9.073 11.340 -16.840 1.00 95.06 76 TRP A O 1
ATOM 595 N N . GLY A 1 77 ? 9.509 9.216 -17.437 1.00 93.94 77 GLY A N 1
ATOM 596 C CA . GLY A 1 77 ? 10.963 9.322 -17.348 1.00 93.94 77 GLY A CA 1
ATOM 597 C C . GLY A 1 77 ? 11.523 9.212 -15.929 1.00 93.94 77 GLY A C 1
ATOM 598 O O . GLY A 1 77 ? 12.707 9.477 -15.754 1.00 93.94 77 GLY A O 1
ATOM 599 N N . PHE A 1 78 ? 10.714 8.831 -14.936 1.00 95.81 78 PHE A N 1
ATOM 600 C CA . PHE A 1 78 ? 11.222 8.471 -13.613 1.00 95.81 78 PHE A CA 1
ATOM 601 C C . PHE A 1 78 ? 12.079 7.210 -13.692 1.00 95.81 78 PHE A C 1
ATOM 603 O O . PHE A 1 78 ? 11.826 6.324 -14.512 1.00 95.81 78 PHE A O 1
ATOM 610 N N . THR A 1 79 ? 13.057 7.094 -12.798 1.00 96.69 79 THR A N 1
ATOM 611 C CA . THR A 1 79 ? 13.693 5.798 -12.543 1.00 96.69 79 THR A CA 1
ATOM 612 C C . THR A 1 79 ? 12.779 4.901 -11.704 1.00 96.69 79 THR A C 1
ATOM 614 O O . THR A 1 79 ? 11.766 5.341 -11.138 1.00 96.69 79 THR A O 1
ATOM 617 N N . LEU A 1 80 ? 13.130 3.617 -11.608 1.00 95.94 80 LEU A N 1
ATOM 618 C CA . LEU A 1 80 ? 12.443 2.694 -10.708 1.00 95.94 80 LEU A CA 1
ATOM 619 C C . LEU A 1 80 ? 12.559 3.172 -9.254 1.00 95.94 80 LEU A C 1
ATOM 621 O O . LEU A 1 80 ? 11.557 3.240 -8.549 1.00 95.94 80 LEU A O 1
ATOM 625 N N . GLU A 1 81 ? 13.755 3.569 -8.828 1.00 96.75 81 GLU A N 1
ATOM 626 C CA . GLU A 1 81 ? 14.038 4.041 -7.470 1.00 96.75 81 GLU A CA 1
ATOM 627 C C . GLU A 1 81 ? 13.251 5.312 -7.140 1.00 96.75 81 GLU A C 1
ATOM 629 O O . GLU A 1 81 ? 12.664 5.418 -6.063 1.00 96.75 81 GLU A O 1
ATOM 634 N N . GLU A 1 82 ? 13.183 6.263 -8.077 1.00 97.62 82 GLU A N 1
ATOM 635 C CA . GLU A 1 82 ? 12.373 7.473 -7.919 1.00 97.62 82 GLU A CA 1
ATOM 636 C C . GLU A 1 82 ? 10.886 7.143 -7.793 1.00 97.62 82 GLU A C 1
ATOM 638 O O . GLU A 1 82 ? 10.188 7.738 -6.970 1.00 97.62 82 GLU A O 1
ATOM 643 N N . THR A 1 83 ? 10.399 6.186 -8.586 1.00 97.38 83 THR A N 1
ATOM 644 C CA . THR A 1 83 ? 9.008 5.732 -8.519 1.00 97.38 83 THR A CA 1
ATOM 645 C C . THR A 1 83 ? 8.712 5.099 -7.162 1.00 97.38 83 THR A C 1
ATOM 647 O O . THR A 1 83 ? 7.753 5.505 -6.505 1.00 97.38 83 THR A O 1
ATOM 650 N N . VAL A 1 84 ? 9.553 4.167 -6.706 1.00 97.19 84 VAL A N 1
ATOM 651 C CA . VAL A 1 84 ? 9.420 3.511 -5.396 1.00 97.19 84 VAL A CA 1
ATOM 652 C C . VAL A 1 84 ? 9.392 4.555 -4.281 1.00 97.19 84 VAL A C 1
ATOM 654 O O . VAL A 1 84 ? 8.440 4.594 -3.505 1.00 97.19 84 VAL A O 1
ATOM 657 N N . ALA A 1 85 ? 10.361 5.473 -4.248 1.00 97.94 85 ALA A N 1
ATOM 658 C CA . ALA A 1 85 ? 10.443 6.497 -3.208 1.00 97.94 85 ALA A CA 1
ATOM 659 C C . ALA A 1 85 ? 9.210 7.419 -3.179 1.00 97.94 85 ALA A C 1
ATOM 661 O O . ALA A 1 85 ? 8.712 7.766 -2.100 1.00 97.94 85 ALA A O 1
ATOM 662 N N . LYS A 1 86 ? 8.692 7.808 -4.354 1.00 98.38 86 LYS A N 1
ATOM 663 C CA . LYS A 1 86 ? 7.470 8.621 -4.474 1.00 98.38 86 LYS A CA 1
ATOM 664 C C . LYS A 1 86 ? 6.247 7.869 -3.965 1.00 98.38 86 LYS A C 1
ATOM 666 O O . LYS A 1 86 ? 5.506 8.416 -3.151 1.00 98.38 86 LYS A O 1
ATOM 671 N N . VAL A 1 87 ? 6.060 6.624 -4.399 1.00 98.38 87 VAL A N 1
ATOM 672 C CA . VAL A 1 87 ? 4.910 5.800 -4.005 1.00 98.38 87 VAL A CA 1
ATOM 673 C C . VAL A 1 87 ? 4.951 5.488 -2.514 1.00 98.38 87 VAL A C 1
ATOM 675 O O . VAL A 1 87 ? 3.936 5.643 -1.849 1.00 98.38 87 VAL A O 1
ATOM 678 N N . GLU A 1 88 ? 6.105 5.134 -1.949 1.00 98.38 88 GLU A N 1
ATOM 679 C CA . GLU A 1 88 ? 6.231 4.893 -0.507 1.00 98.38 88 GLU A CA 1
ATOM 680 C C . GLU A 1 88 ? 5.916 6.138 0.323 1.00 98.38 88 GLU A C 1
ATOM 682 O O . GLU A 1 88 ? 5.190 6.062 1.318 1.00 98.38 88 GLU A O 1
ATOM 687 N N . THR A 1 89 ? 6.464 7.291 -0.068 1.00 98.38 89 THR A N 1
ATOM 688 C CA . THR A 1 89 ? 6.227 8.558 0.637 1.00 98.38 89 THR A CA 1
ATOM 689 C C . THR A 1 89 ? 4.757 8.952 0.549 1.00 98.38 89 THR A C 1
ATOM 691 O O . THR A 1 89 ? 4.139 9.286 1.560 1.00 98.38 89 THR A O 1
ATOM 694 N N . GLY A 1 90 ? 4.180 8.858 -0.647 1.00 98.44 90 GLY A N 1
ATOM 695 C CA . GLY A 1 90 ? 2.779 9.160 -0.893 1.00 98.44 90 GLY A CA 1
ATOM 696 C C . GLY A 1 90 ? 1.820 8.208 -0.182 1.00 98.44 90 GLY A C 1
ATOM 697 O O . GLY A 1 90 ? 0.880 8.657 0.460 1.00 98.44 90 GLY A O 1
ATOM 698 N N . ALA A 1 91 ? 2.091 6.902 -0.193 1.00 98.62 91 ALA A N 1
ATOM 699 C CA . ALA A 1 91 ? 1.291 5.910 0.521 1.00 98.62 91 ALA A CA 1
ATOM 700 C C . ALA A 1 91 ? 1.302 6.144 2.038 1.00 98.62 91 ALA A C 1
ATOM 702 O O . ALA A 1 91 ? 0.270 6.001 2.691 1.00 98.62 91 ALA A O 1
ATOM 703 N N . LYS A 1 92 ? 2.444 6.548 2.614 1.00 98.44 92 LYS A N 1
ATOM 704 C CA . LYS A 1 92 ? 2.528 6.940 4.032 1.00 98.44 92 LYS A CA 1
ATOM 705 C C . LYS A 1 92 ? 1.677 8.177 4.330 1.00 98.44 92 LYS A C 1
ATOM 707 O O . LYS A 1 92 ? 1.004 8.200 5.359 1.00 98.44 92 LYS A O 1
ATOM 712 N N . ALA A 1 93 ? 1.684 9.173 3.443 1.00 98.12 93 ALA A N 1
ATOM 713 C CA . ALA A 1 93 ? 0.838 10.359 3.577 1.00 98.12 93 ALA A CA 1
ATOM 714 C C . ALA A 1 93 ? -0.655 9.997 3.498 1.00 98.12 93 ALA A C 1
ATOM 716 O O . ALA A 1 93 ? -1.409 10.342 4.403 1.00 98.12 93 ALA A O 1
ATOM 717 N N . VAL A 1 94 ? -1.053 9.199 2.503 1.00 98.12 94 VAL A N 1
ATOM 718 C CA . VAL A 1 94 ? -2.429 8.697 2.355 1.00 98.12 94 VAL A CA 1
ATOM 719 C C . VAL A 1 94 ? -2.863 7.879 3.574 1.00 98.12 94 VAL A C 1
ATOM 721 O O . VAL A 1 94 ? -3.968 8.067 4.077 1.00 98.12 94 VAL A O 1
ATOM 724 N N . LEU A 1 95 ? -2.001 7.009 4.115 1.00 97.50 95 LEU A N 1
ATOM 725 C CA . LEU A 1 95 ? -2.303 6.285 5.353 1.00 97.50 95 LEU A CA 1
ATOM 726 C C . LEU A 1 95 ? -2.578 7.256 6.508 1.00 97.50 95 LEU A C 1
ATOM 728 O O . LEU A 1 95 ? -3.541 7.070 7.251 1.00 97.50 95 LEU A O 1
ATOM 732 N N . GLN A 1 96 ? -1.754 8.293 6.661 1.00 96.06 96 GLN A N 1
ATOM 733 C CA . GLN A 1 96 ? -1.960 9.297 7.699 1.00 96.06 96 GLN A CA 1
ATOM 734 C C . GLN A 1 96 ? -3.291 10.036 7.510 1.00 96.06 96 GLN A C 1
ATOM 736 O O . GLN A 1 96 ? -4.005 10.232 8.489 1.00 96.06 96 GLN A O 1
ATOM 741 N N . GLU A 1 97 ? -3.654 10.392 6.279 1.00 95.56 97 GLU A N 1
ATOM 742 C CA . GLU A 1 97 ? -4.937 11.026 5.952 1.00 95.56 97 GLU A CA 1
ATOM 743 C C . GLU A 1 97 ? -6.129 10.123 6.291 1.00 95.56 97 GLU A C 1
ATOM 745 O O . GLU A 1 97 ? -7.056 10.575 6.962 1.00 95.56 97 GLU A O 1
ATOM 750 N N . ILE A 1 98 ? -6.080 8.835 5.923 1.00 92.69 98 ILE A N 1
ATOM 751 C CA . ILE A 1 98 ? -7.114 7.845 6.270 1.00 92.69 98 ILE A CA 1
ATOM 752 C C . ILE A 1 98 ? -7.286 7.764 7.789 1.00 92.69 98 ILE A C 1
ATOM 754 O O . ILE A 1 98 ? -8.407 7.776 8.295 1.00 92.69 98 ILE A O 1
ATOM 758 N N . VAL A 1 99 ? -6.178 7.683 8.530 1.00 91.44 99 VAL A N 1
ATOM 759 C CA . VAL A 1 99 ? -6.202 7.553 9.992 1.00 91.44 99 VAL A CA 1
ATOM 760 C C . VAL A 1 99 ? -6.716 8.823 10.660 1.00 91.44 99 VAL A C 1
ATOM 762 O O . VAL A 1 99 ? -7.483 8.725 11.618 1.00 91.44 99 VAL A O 1
ATOM 765 N N . THR A 1 100 ? -6.305 9.997 10.184 1.00 92.50 100 THR A N 1
ATOM 766 C CA . THR A 1 100 ? -6.805 11.286 10.675 1.00 92.50 100 THR A CA 1
ATOM 767 C C . THR A 1 100 ? -8.308 11.388 10.431 1.00 92.50 100 THR A C 1
ATOM 769 O O . THR A 1 100 ? -9.059 11.556 11.387 1.00 92.50 100 THR A O 1
ATOM 772 N N . TYR A 1 101 ? -8.762 11.156 9.196 1.00 91.06 101 TYR A N 1
ATOM 773 C CA . TYR A 1 101 ? -10.181 11.193 8.846 1.00 91.06 101 TYR A CA 1
ATOM 774 C C . TYR A 1 101 ? -11.004 10.203 9.681 1.00 91.06 101 TYR A C 1
ATOM 776 O O . TYR A 1 101 ? -12.034 10.565 10.239 1.00 91.06 101 TYR A O 1
ATOM 784 N N . ALA A 1 102 ? -10.531 8.964 9.847 1.00 87.25 102 ALA A N 1
ATOM 785 C CA . ALA A 1 102 ? -11.231 7.969 10.654 1.00 87.25 102 ALA A CA 1
ATOM 786 C C . ALA A 1 102 ? -11.362 8.375 12.132 1.00 87.25 102 ALA A C 1
ATOM 788 O O . ALA A 1 102 ? -12.357 8.046 12.768 1.00 87.25 102 ALA A O 1
ATOM 789 N N . LYS A 1 103 ? -10.373 9.080 12.690 1.00 87.94 103 LYS A N 1
ATOM 790 C CA . LYS A 1 103 ? -10.400 9.542 14.087 1.00 87.94 103 LYS A CA 1
ATOM 791 C C . LYS A 1 103 ? -11.255 10.788 14.295 1.00 87.94 103 LYS A C 1
ATOM 793 O O . LYS A 1 103 ? -11.821 10.937 15.373 1.00 87.94 103 LYS A O 1
ATOM 798 N N . GLU A 1 104 ? -11.282 11.685 13.317 1.00 91.19 104 GLU A N 1
ATOM 799 C CA . GLU A 1 104 ? -11.954 12.984 13.425 1.00 91.19 104 GLU A CA 1
ATOM 800 C C . GLU A 1 104 ? -13.419 12.915 12.980 1.00 91.19 104 GLU A C 1
ATOM 802 O O . GLU A 1 104 ? -14.277 13.532 13.608 1.00 91.19 104 GLU A O 1
ATOM 807 N N . GLU A 1 105 ? -13.715 12.122 11.949 1.00 91.69 105 GLU A N 1
ATOM 808 C CA . GLU A 1 105 ? -15.002 12.155 11.244 1.00 91.69 105 GLU A CA 1
ATOM 809 C C . GLU A 1 105 ? -15.824 10.865 11.394 1.00 91.69 105 GLU A C 1
ATOM 811 O O . GLU A 1 105 ? -17.029 10.866 11.136 1.00 91.69 105 GLU A O 1
ATOM 816 N N . LEU A 1 106 ? -15.206 9.749 11.804 1.00 88.00 106 LEU A N 1
ATOM 817 C CA . LEU A 1 106 ? -15.891 8.461 11.973 1.00 88.00 106 LEU A CA 1
ATOM 818 C C . LEU A 1 106 ? -16.052 8.083 13.451 1.00 88.00 106 LEU A C 1
ATOM 820 O O . LEU A 1 106 ? -15.479 8.682 14.359 1.00 88.00 106 LEU A O 1
ATOM 824 N N . THR A 1 107 ? -16.875 7.068 13.711 1.00 86.69 107 THR A N 1
ATOM 825 C CA . THR A 1 107 ? -17.117 6.584 15.073 1.00 86.69 107 THR A CA 1
ATOM 826 C C . THR A 1 107 ? -15.925 5.783 15.601 1.00 86.69 107 THR A C 1
ATOM 828 O O . THR A 1 107 ? -15.224 5.108 14.844 1.00 86.69 107 THR A O 1
ATOM 831 N N . ALA A 1 108 ? -15.743 5.779 16.927 1.00 87.69 108 ALA A N 1
ATOM 832 C CA . ALA A 1 108 ? -14.702 4.989 17.591 1.00 87.69 108 ALA A CA 1
ATOM 833 C C . ALA A 1 108 ? -14.740 3.499 17.190 1.00 87.69 108 ALA A C 1
ATOM 835 O O . ALA A 1 108 ? -13.692 2.906 16.945 1.00 87.69 108 ALA A O 1
ATOM 836 N N . ASP A 1 109 ? -15.940 2.936 17.019 1.00 87.19 109 ASP A N 1
ATOM 837 C CA . ASP A 1 109 ? -16.149 1.552 16.580 1.00 87.19 109 ASP A CA 1
ATOM 838 C C . ASP A 1 109 ? -15.544 1.259 15.195 1.00 87.19 109 ASP A C 1
ATOM 840 O O . ASP A 1 109 ? -15.046 0.160 14.953 1.00 87.19 109 ASP A O 1
ATOM 844 N N . ILE A 1 110 ? -15.547 2.233 14.274 1.00 85.56 110 ILE A N 1
ATOM 845 C CA . ILE A 1 110 ? -14.949 2.066 12.940 1.00 85.56 110 ILE A CA 1
ATOM 846 C C . ILE A 1 110 ? -13.425 2.074 13.042 1.00 85.56 110 ILE A C 1
ATOM 848 O O . ILE A 1 110 ? -12.759 1.257 12.407 1.00 85.56 110 ILE A O 1
ATOM 852 N N . VAL A 1 111 ? -12.860 2.944 13.880 1.00 86.31 111 VAL A N 1
ATOM 853 C CA . VAL A 1 111 ? -11.415 2.953 14.152 1.00 86.31 111 VAL A CA 1
ATOM 854 C C . VAL A 1 111 ? -10.982 1.634 14.793 1.00 86.31 111 VAL A C 1
ATOM 856 O O . VAL A 1 111 ? -9.961 1.064 14.403 1.00 86.31 111 VAL A O 1
ATOM 859 N N . GLU A 1 112 ? -11.766 1.112 15.737 1.00 88.12 112 GLU A N 1
ATOM 860 C CA . GLU A 1 112 ? -11.515 -0.189 16.358 1.00 88.12 112 GLU A CA 1
ATOM 861 C C . GLU A 1 112 ? -11.602 -1.330 15.338 1.00 88.12 112 GLU A C 1
ATOM 863 O O . GLU A 1 112 ? -10.739 -2.208 15.334 1.00 88.12 112 GLU A O 1
ATOM 868 N N . LEU A 1 113 ? -12.577 -1.295 14.424 1.00 88.62 113 LEU A N 1
ATOM 869 C CA . LEU A 1 113 ? -12.688 -2.262 13.331 1.00 88.62 113 LEU A CA 1
ATOM 870 C C . LEU A 1 113 ? -11.426 -2.262 12.455 1.00 88.62 113 LEU A C 1
ATOM 872 O O . LEU A 1 113 ? -10.873 -3.331 12.187 1.00 88.62 113 LEU A O 1
ATOM 876 N N . LEU A 1 114 ? -10.948 -1.080 12.049 1.00 89.19 114 LEU A N 1
ATOM 877 C CA . LEU A 1 114 ? -9.731 -0.942 11.246 1.00 89.19 114 LEU A CA 1
ATOM 878 C C . LEU A 1 114 ? -8.508 -1.482 11.998 1.00 89.19 114 LEU A C 1
ATOM 880 O O . LEU A 1 114 ? -7.723 -2.229 11.421 1.00 89.19 114 LEU A O 1
ATOM 884 N N . LEU A 1 115 ? -8.360 -1.171 13.290 1.00 90.50 115 LEU A N 1
ATOM 885 C CA . LEU A 1 115 ? -7.266 -1.693 14.122 1.00 90.50 115 LEU A CA 1
ATOM 886 C C . LEU A 1 115 ? -7.333 -3.216 14.271 1.00 90.50 115 LEU A C 1
ATOM 888 O O . LEU A 1 115 ? -6.313 -3.901 14.218 1.00 90.50 115 LEU A O 1
ATOM 892 N N . LYS A 1 116 ? -8.534 -3.760 14.458 1.00 90.81 116 LYS A N 1
ATOM 893 C CA . LYS A 1 116 ? -8.744 -5.187 14.694 1.00 90.81 116 LYS A CA 1
ATOM 894 C C . LYS A 1 116 ? -8.507 -6.030 13.447 1.00 90.81 116 LYS A C 1
ATOM 896 O O . LYS A 1 116 ? -7.991 -7.140 13.559 1.00 90.81 116 LYS A O 1
ATOM 901 N N . HIS A 1 117 ? -8.913 -5.535 12.283 1.00 91.19 117 HIS A N 1
ATOM 902 C CA . HIS A 1 117 ? -8.924 -6.318 11.049 1.00 91.19 117 HIS A CA 1
ATOM 903 C C . HIS A 1 117 ? -7.846 -5.914 10.045 1.00 91.19 117 HIS A C 1
ATOM 905 O O . HIS A 1 117 ? -7.549 -6.700 9.146 1.00 91.19 117 HIS A O 1
ATOM 911 N N . GLY A 1 118 ? -7.220 -4.751 10.215 1.00 94.38 118 GLY A N 1
ATOM 912 C CA . GLY A 1 118 ? -6.371 -4.169 9.186 1.00 94.38 118 GLY A CA 1
ATOM 913 C C . GLY A 1 118 ? -7.174 -3.789 7.943 1.00 94.38 118 GLY A C 1
ATOM 914 O O . GLY A 1 118 ? -8.379 -4.031 7.830 1.00 94.38 118 GLY A O 1
ATOM 915 N N . PHE A 1 119 ? -6.491 -3.187 6.983 1.00 95.69 119 PHE A N 1
ATOM 916 C CA . PHE A 1 119 ? -7.059 -2.854 5.685 1.00 95.69 119 PHE A CA 1
ATOM 917 C C . PHE A 1 119 ? -5.963 -2.823 4.619 1.00 95.69 119 PHE A C 1
ATOM 919 O O . PHE A 1 119 ? -4.772 -2.979 4.878 1.00 95.69 119 PHE A O 1
ATOM 926 N N . SER A 1 120 ? -6.375 -2.664 3.378 1.00 96.94 120 SER A N 1
ATOM 927 C CA . SER A 1 120 ? -5.494 -2.336 2.269 1.00 96.94 120 SER A CA 1
ATOM 928 C C . SER A 1 120 ? -6.089 -1.159 1.520 1.00 96.94 120 SER A C 1
ATOM 930 O O . SER A 1 120 ? -7.281 -0.880 1.650 1.00 96.94 120 SER A O 1
ATOM 932 N N . PHE A 1 121 ? -5.279 -0.447 0.760 1.00 97.06 121 PHE A N 1
ATOM 933 C CA . PHE A 1 121 ? -5.770 0.641 -0.069 1.00 97.06 121 PHE A CA 1
ATOM 934 C C . PHE A 1 121 ? -4.963 0.735 -1.355 1.00 97.06 121 PHE A C 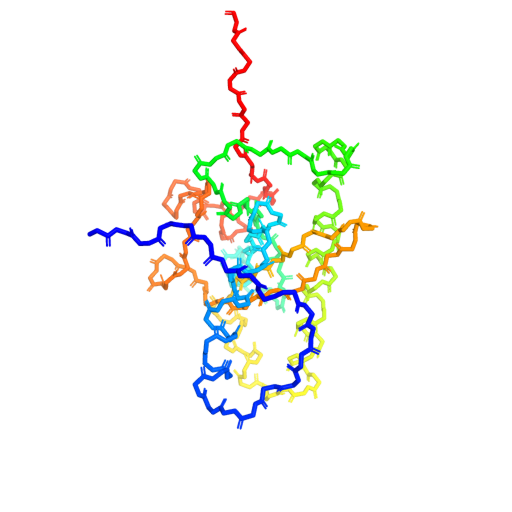1
ATOM 936 O O . PHE A 1 121 ? -3.786 0.386 -1.377 1.00 97.06 121 PHE A O 1
ATOM 943 N N . ASP A 1 122 ? -5.612 1.170 -2.423 1.00 97.56 122 ASP A N 1
ATOM 944 C CA . ASP A 1 122 ? -4.955 1.468 -3.685 1.00 97.56 122 ASP A CA 1
ATOM 945 C C . ASP A 1 122 ? -4.542 2.919 -3.740 1.00 97.56 122 ASP A C 1
ATOM 947 O O . ASP A 1 122 ? -5.295 3.811 -3.344 1.00 97.56 122 ASP A O 1
ATOM 951 N N . VAL A 1 123 ? -3.372 3.151 -4.313 1.00 97.88 123 VAL A N 1
ATOM 952 C CA . VAL A 1 123 ? -2.917 4.484 -4.671 1.00 97.88 123 VAL A CA 1
ATOM 953 C C . VAL A 1 123 ? -2.498 4.538 -6.127 1.00 97.88 123 VAL A C 1
ATOM 955 O O . VAL A 1 123 ? -1.955 3.568 -6.647 1.00 97.88 123 VAL A O 1
ATOM 958 N N . ALA A 1 124 ? -2.699 5.684 -6.769 1.00 97.19 124 ALA A N 1
ATOM 959 C CA . ALA A 1 124 ? -2.190 5.963 -8.105 1.00 97.19 124 ALA A CA 1
ATOM 960 C C . ALA A 1 124 ? -1.056 6.989 -8.031 1.00 97.19 124 ALA A C 1
ATOM 962 O O . ALA A 1 124 ? -1.199 8.024 -7.377 1.00 97.19 124 ALA A O 1
ATOM 963 N N . LEU A 1 125 ? 0.059 6.717 -8.714 1.00 97.31 125 LEU A N 1
ATOM 964 C CA . LEU A 1 125 ? 1.107 7.707 -8.956 1.00 97.31 125 LEU A CA 1
ATOM 965 C C . LEU A 1 125 ? 0.687 8.619 -10.115 1.00 97.31 125 LEU A C 1
ATOM 967 O O . LEU A 1 125 ? 0.288 8.134 -11.171 1.00 97.31 125 LEU A O 1
ATOM 971 N N . GLU A 1 126 ? 0.820 9.931 -9.940 1.00 94.94 126 GLU A N 1
ATOM 972 C CA . GLU A 1 126 ? 0.455 10.957 -10.922 1.00 94.94 126 GLU A CA 1
ATOM 973 C C . GLU A 1 126 ? 1.678 11.606 -11.583 1.00 94.94 126 GLU A C 1
ATOM 975 O O . GLU A 1 126 ? 2.799 11.529 -11.077 1.00 94.94 126 GLU A O 1
ATOM 980 N N . GLN A 1 127 ? 1.460 12.316 -12.700 1.00 91.62 127 GLN A N 1
ATOM 981 C CA . GLN A 1 127 ? 2.528 12.860 -13.551 1.00 91.62 127 GLN A CA 1
ATOM 982 C C . GLN A 1 127 ? 3.527 13.761 -12.819 1.00 91.62 127 GLN A C 1
ATOM 984 O O . GLN A 1 127 ? 4.714 13.777 -13.137 1.00 91.62 127 GLN A O 1
ATOM 989 N N . HIS A 1 128 ? 3.062 14.503 -11.818 1.00 91.44 128 HIS A N 1
ATOM 990 C CA . HIS A 1 128 ? 3.905 15.396 -11.024 1.00 91.44 128 HIS A CA 1
ATOM 991 C C . HIS A 1 128 ? 4.571 14.698 -9.827 1.00 91.44 128 HIS A C 1
ATOM 993 O O . HIS A 1 128 ? 5.258 15.340 -9.036 1.00 91.44 128 HIS A O 1
ATOM 999 N N . GLY A 1 129 ? 4.402 13.380 -9.703 1.00 92.38 129 GLY A N 1
ATOM 1000 C CA . GLY A 1 129 ? 4.911 12.567 -8.605 1.00 92.38 129 GLY A CA 1
ATOM 1001 C C . GLY A 1 129 ? 4.032 12.574 -7.355 1.00 92.38 129 GLY A C 1
ATOM 1002 O O . GLY A 1 129 ? 4.455 12.030 -6.338 1.00 92.38 129 GLY A O 1
ATOM 1003 N N . ASN A 1 130 ? 2.844 13.182 -7.425 1.00 94.75 130 ASN A N 1
ATOM 1004 C CA . ASN A 1 130 ? 1.835 13.078 -6.376 1.00 94.75 130 ASN A CA 1
ATOM 1005 C C . ASN A 1 130 ? 1.252 11.665 -6.345 1.00 94.75 130 ASN A C 1
ATOM 1007 O O . ASN A 1 130 ? 1.276 10.952 -7.348 1.00 94.75 130 ASN A O 1
ATOM 1011 N N . VAL A 1 131 ? 0.714 11.281 -5.193 1.00 97.31 131 VAL A N 1
ATOM 1012 C CA . VAL A 1 131 ? 0.078 9.984 -4.982 1.00 97.31 131 VAL A CA 1
ATOM 1013 C C . VAL A 1 131 ? -1.307 10.225 -4.405 1.00 97.31 131 VAL A C 1
ATOM 1015 O O . VAL A 1 131 ? -1.437 10.949 -3.421 1.00 97.31 131 VAL A O 1
ATOM 1018 N N . SER A 1 132 ? -2.312 9.603 -5.010 1.00 95.81 132 SER A N 1
ATOM 1019 C CA . SER A 1 132 ? -3.720 9.804 -4.665 1.00 95.81 132 SER A CA 1
ATOM 1020 C C . SER A 1 132 ? -4.379 8.483 -4.291 1.00 95.81 132 SER A C 1
ATOM 1022 O O . SER A 1 132 ? -4.103 7.457 -4.912 1.00 95.81 132 SER A O 1
ATOM 1024 N N . LEU A 1 133 ? -5.257 8.509 -3.285 1.00 96.12 133 LEU A N 1
ATOM 1025 C CA . LEU A 1 133 ? -6.071 7.360 -2.881 1.00 96.12 133 LEU A CA 1
ATOM 1026 C C . LEU A 1 133 ? -7.079 6.997 -3.983 1.00 96.12 133 LEU A C 1
ATOM 1028 O O . LEU A 1 133 ? -7.800 7.867 -4.471 1.00 96.12 133 LEU A O 1
ATOM 1032 N N . VAL A 1 134 ? -7.162 5.711 -4.327 1.00 94.56 134 VAL A N 1
ATOM 1033 C CA . VAL A 1 134 ? -8.102 5.174 -5.326 1.00 94.56 134 VAL A CA 1
ATOM 1034 C C . VAL A 1 134 ? -9.228 4.387 -4.656 1.00 94.56 134 VAL A C 1
ATOM 1036 O O . VAL A 1 134 ? -10.402 4.658 -4.898 1.00 94.56 134 VAL A O 1
ATOM 1039 N N . GLU A 1 135 ? -8.889 3.432 -3.788 1.00 93.50 135 GLU A N 1
ATOM 1040 C CA . GLU A 1 135 ? -9.853 2.532 -3.143 1.00 93.50 135 GLU A CA 1
ATOM 1041 C C . GLU A 1 135 ? -9.350 2.092 -1.759 1.00 93.50 135 GLU A C 1
ATOM 1043 O O . GLU A 1 135 ? -8.147 1.972 -1.549 1.00 93.50 135 GLU A O 1
ATOM 1048 N N . ILE A 1 136 ? -10.257 1.801 -0.819 1.00 92.62 136 ILE A N 1
ATOM 1049 C CA . ILE A 1 136 ? -9.950 1.119 0.449 1.00 92.62 136 ILE A CA 1
ATOM 1050 C C . ILE A 1 136 ? -10.640 -0.247 0.453 1.00 92.62 136 ILE A C 1
ATOM 1052 O O . ILE A 1 136 ? -11.818 -0.361 0.125 1.00 92.62 136 ILE A O 1
ATOM 1056 N N . ASN A 1 137 ? -9.915 -1.280 0.872 1.00 94.19 137 ASN A N 1
ATOM 1057 C CA . ASN A 1 137 ? -10.329 -2.676 0.845 1.00 94.19 137 ASN A CA 1
ATOM 1058 C C . ASN A 1 137 ? -10.095 -3.361 2.205 1.00 94.19 137 ASN A C 1
ATOM 1060 O O . ASN A 1 137 ? -9.092 -3.077 2.867 1.00 94.19 137 ASN A O 1
ATOM 1064 N N . PRO A 1 138 ? -10.942 -4.323 2.620 1.00 93.00 138 PRO A N 1
ATOM 1065 C CA . PRO A 1 138 ? -10.645 -5.184 3.765 1.00 93.00 138 PRO A CA 1
ATOM 1066 C C . PRO A 1 138 ? -9.320 -5.941 3.583 1.00 93.00 138 PRO A C 1
ATOM 1068 O O . PRO A 1 138 ? -8.933 -6.265 2.462 1.00 93.00 138 PRO A O 1
ATOM 1071 N N . PHE A 1 139 ? -8.619 -6.233 4.678 1.00 94.44 139 PHE A N 1
ATOM 1072 C CA . PHE A 1 139 ?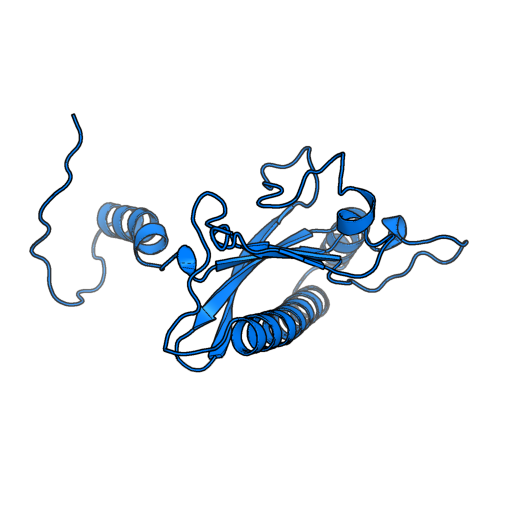 -7.354 -6.970 4.640 1.00 94.44 139 PHE A CA 1
ATOM 1073 C C . PHE A 1 139 ? -7.552 -8.491 4.737 1.00 94.44 139 PHE A C 1
ATOM 1075 O O . PHE A 1 139 ? -8.422 -8.980 5.459 1.00 94.44 139 PHE A O 1
ATOM 1082 N N . GLY A 1 140 ? -6.667 -9.240 4.074 1.00 91.00 140 GLY A N 1
ATOM 1083 C CA . GLY A 1 140 ? -6.459 -10.671 4.295 1.00 91.00 140 GLY A CA 1
ATOM 1084 C C . GLY A 1 140 ? -7.038 -11.587 3.215 1.00 91.00 140 GLY A C 1
ATOM 1085 O O . GLY A 1 140 ? -7.941 -11.218 2.467 1.00 91.00 140 GLY A O 1
ATOM 1086 N N . ALA A 1 141 ? -6.540 -12.825 3.186 1.00 88.06 141 ALA A N 1
ATOM 1087 C CA . ALA A 1 141 ? -6.803 -13.825 2.143 1.00 88.06 141 ALA A CA 1
ATOM 1088 C C . ALA A 1 141 ? -8.267 -14.273 1.997 1.00 88.06 141 ALA A C 1
ATOM 1090 O O . ALA A 1 141 ? -8.642 -14.834 0.972 1.00 88.06 141 ALA A O 1
ATOM 1091 N N . LEU A 1 142 ? -9.082 -14.074 3.037 1.00 85.38 142 LEU A N 1
ATOM 1092 C CA . LEU A 1 142 ? -10.510 -14.414 3.025 1.00 85.38 142 LEU A CA 1
ATOM 1093 C C . LEU A 1 142 ? -11.386 -13.266 2.506 1.00 85.38 142 LEU A C 1
ATOM 1095 O O . LEU A 1 142 ? -12.597 -13.432 2.365 1.00 85.38 142 LEU A O 1
ATOM 1099 N N . SER A 1 143 ? -10.793 -12.101 2.253 1.00 81.50 143 SER A N 1
ATOM 1100 C CA . SER A 1 143 ? -11.468 -10.986 1.599 1.00 81.50 143 SER A CA 1
ATOM 1101 C C . SER A 1 143 ? -11.324 -11.080 0.075 1.00 81.50 143 SER A C 1
ATOM 1103 O O . SER A 1 143 ? -10.551 -11.883 -0.442 1.00 81.50 143 SER A O 1
ATOM 1105 N N . GLY A 1 144 ? -12.034 -10.221 -0.660 1.00 77.12 144 GLY A N 1
ATOM 1106 C CA . GLY A 1 144 ? -11.783 -10.023 -2.093 1.00 77.12 144 GLY A CA 1
ATOM 1107 C C . GLY A 1 144 ? -10.437 -9.347 -2.405 1.00 77.12 144 GLY A C 1
ATOM 1108 O O . GLY A 1 144 ? -10.153 -9.092 -3.572 1.00 77.12 144 GLY A O 1
ATOM 1109 N N . CYS A 1 145 ? -9.618 -9.034 -1.393 1.00 78.62 145 CYS A N 1
ATOM 1110 C CA . CYS A 1 145 ? -8.312 -8.415 -1.571 1.00 78.62 145 CYS A CA 1
ATOM 1111 C C . CYS A 1 145 ? -7.321 -9.411 -2.189 1.00 78.62 145 CYS A C 1
ATOM 1113 O O . CYS A 1 145 ? -6.929 -10.407 -1.574 1.00 78.62 145 CYS A O 1
ATOM 1115 N N . GLY A 1 146 ? -6.906 -9.136 -3.426 1.00 87.62 146 GLY A N 1
ATOM 1116 C CA . GLY A 1 146 ? -5.805 -9.852 -4.061 1.00 87.62 146 GLY A CA 1
ATOM 1117 C C . GLY A 1 146 ? -4.477 -9.599 -3.339 1.00 87.62 146 GLY A C 1
ATOM 1118 O O . GLY A 1 146 ? -4.263 -8.523 -2.787 1.00 87.62 146 GLY A O 1
ATOM 1119 N N . ALA A 1 147 ? -3.573 -10.583 -3.365 1.00 89.06 147 ALA A N 1
ATOM 1120 C CA . ALA A 1 147 ? -2.199 -10.428 -2.863 1.00 89.06 147 ALA A CA 1
ATOM 1121 C C . ALA A 1 147 ? -1.231 -9.834 -3.908 1.00 89.06 147 ALA A C 1
ATOM 1123 O O . ALA A 1 147 ? -0.141 -9.391 -3.554 1.00 89.06 147 ALA A O 1
ATOM 1124 N N . PHE A 1 148 ? -1.654 -9.758 -5.178 1.00 94.12 148 PHE A N 1
ATOM 1125 C CA . PHE A 1 148 ? -0.870 -9.214 -6.295 1.00 94.12 148 PHE A CA 1
ATOM 1126 C C . PHE A 1 148 ? 0.457 -9.967 -6.480 1.00 94.12 148 PHE A C 1
ATOM 1128 O O . PHE A 1 148 ? 0.420 -11.175 -6.700 1.00 94.12 148 PHE A O 1
ATOM 1135 N N . LEU A 1 149 ? 1.608 -9.288 -6.412 1.00 96.50 149 LEU A N 1
ATOM 1136 C CA . LEU A 1 149 ? 2.929 -9.929 -6.525 1.00 96.50 149 LEU A CA 1
ATOM 1137 C C . LEU A 1 149 ? 3.365 -10.671 -5.258 1.00 96.50 149 LEU A C 1
ATOM 1139 O O . LEU A 1 149 ? 4.403 -11.323 -5.272 1.00 96.50 149 LEU A O 1
ATOM 1143 N N . PHE A 1 150 ? 2.588 -10.585 -4.183 1.00 96.44 150 PHE A N 1
ATOM 1144 C CA . PHE A 1 150 ? 2.800 -11.381 -2.984 1.00 96.44 150 PHE A CA 1
ATOM 1145 C C . PHE A 1 150 ? 1.884 -12.604 -2.979 1.00 96.44 150 PHE A C 1
ATOM 1147 O O . PHE A 1 150 ? 0.884 -12.696 -3.695 1.00 96.44 150 PHE A O 1
ATOM 1154 N N . ASN A 1 151 ? 2.199 -13.547 -2.106 1.00 95.06 151 ASN A N 1
ATOM 1155 C CA . ASN A 1 151 ? 1.386 -14.701 -1.796 1.00 95.06 151 ASN A CA 1
ATOM 1156 C C . ASN A 1 151 ? 0.986 -14.675 -0.316 1.00 95.06 151 ASN A C 1
ATOM 1158 O O . ASN A 1 151 ? 1.832 -14.650 0.573 1.00 95.06 151 ASN A O 1
ATOM 1162 N N . TRP A 1 152 ? -0.315 -14.784 -0.038 1.00 93.69 152 TRP A N 1
ATOM 1163 C CA . TRP A 1 152 ? -0.844 -14.754 1.330 1.00 93.69 152 TRP A CA 1
ATOM 1164 C C . TRP A 1 152 ? -0.231 -15.794 2.282 1.00 93.69 152 TRP A C 1
ATOM 1166 O O . TRP A 1 152 ? -0.201 -15.566 3.491 1.00 93.69 152 TRP A O 1
ATOM 1176 N N . VAL A 1 153 ? 0.220 -16.938 1.758 1.00 92.50 153 VAL A N 1
ATOM 1177 C CA . VAL A 1 153 ? 0.814 -18.021 2.549 1.00 92.50 153 VAL A CA 1
ATOM 1178 C C . VAL A 1 153 ? 2.333 -17.894 2.588 1.00 92.50 153 VAL A C 1
ATOM 1180 O O . VAL A 1 153 ? 2.907 -17.916 3.674 1.00 92.50 153 VAL A O 1
ATOM 1183 N N . LEU A 1 154 ? 2.983 -17.762 1.427 1.00 95.75 154 LEU A N 1
ATOM 1184 C CA . LEU A 1 154 ? 4.449 -17.752 1.348 1.00 95.75 154 LEU A CA 1
ATOM 1185 C C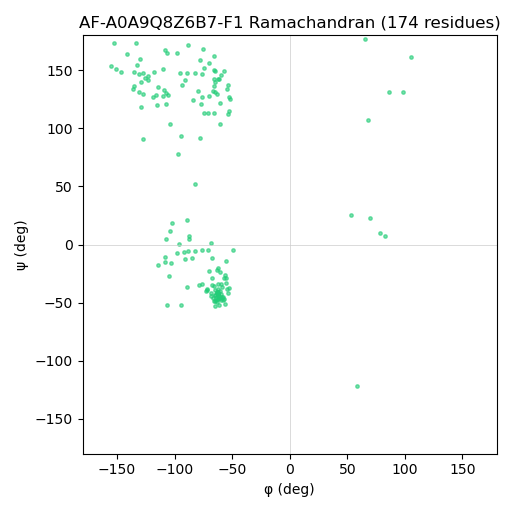 . LEU A 1 154 ? 5.045 -16.457 1.913 1.00 95.75 154 LEU A C 1
ATOM 1187 O O . LEU A 1 154 ? 6.016 -16.514 2.661 1.00 95.75 154 LEU A O 1
ATOM 1191 N N . ASP A 1 155 ? 4.399 -15.321 1.652 1.00 96.12 155 ASP A N 1
ATOM 1192 C CA . ASP A 1 155 ? 4.835 -13.989 2.084 1.00 96.12 155 ASP A CA 1
ATOM 1193 C C . ASP A 1 155 ? 4.036 -13.495 3.296 1.00 96.12 155 ASP A C 1
ATOM 1195 O O . ASP A 1 155 ? 4.002 -12.303 3.606 1.00 96.12 155 ASP A O 1
ATOM 1199 N N . GLY A 1 156 ? 3.377 -14.409 4.019 1.00 93.44 156 GLY A N 1
ATOM 1200 C CA . GLY A 1 156 ? 2.536 -14.069 5.166 1.00 93.44 156 GLY A CA 1
ATOM 1201 C C . GLY A 1 156 ? 3.290 -13.246 6.214 1.00 93.44 156 GLY A C 1
ATOM 1202 O O . GLY A 1 156 ? 2.753 -12.290 6.766 1.00 93.44 156 GLY A O 1
ATOM 1203 N N . ARG A 1 157 ? 4.570 -13.548 6.451 1.00 94.19 157 ARG A N 1
ATOM 1204 C CA . ARG A 1 157 ? 5.389 -12.793 7.411 1.00 94.19 157 ARG A CA 1
ATOM 1205 C C . ARG A 1 157 ? 5.546 -11.324 7.008 1.00 94.19 157 ARG A C 1
ATOM 1207 O O . ARG A 1 157 ? 5.377 -10.455 7.861 1.00 94.19 157 ARG A O 1
ATOM 1214 N N . VAL A 1 158 ? 5.763 -11.052 5.722 1.00 95.25 158 VAL A N 1
ATOM 1215 C CA . VAL A 1 158 ? 5.781 -9.692 5.167 1.00 95.25 158 VAL A CA 1
ATOM 1216 C C . VAL A 1 158 ? 4.394 -9.066 5.282 1.00 95.25 158 VAL A C 1
ATOM 1218 O O . VAL A 1 158 ? 4.255 -8.023 5.909 1.00 95.25 158 VAL A O 1
ATOM 1221 N N . HIS A 1 159 ? 3.340 -9.728 4.789 1.00 92.94 159 HIS A N 1
ATOM 1222 C CA . HIS A 1 159 ? 1.970 -9.201 4.824 1.00 92.94 159 HIS A CA 1
ATOM 1223 C C . HIS A 1 159 ? 1.510 -8.794 6.225 1.00 92.94 159 HIS A C 1
ATOM 1225 O O . HIS A 1 159 ? 0.881 -7.746 6.379 1.00 92.94 159 HIS A O 1
ATOM 1231 N N . TYR A 1 160 ? 1.831 -9.595 7.240 1.00 92.94 160 TYR A N 1
ATOM 1232 C CA . TYR A 1 160 ? 1.449 -9.353 8.631 1.00 92.94 160 TYR A CA 1
ATOM 1233 C C . TYR A 1 160 ? 2.444 -8.471 9.404 1.00 92.94 160 TYR A C 1
ATOM 1235 O O . TYR A 1 160 ? 2.274 -8.275 10.605 1.00 92.94 160 TYR A O 1
ATOM 1243 N N . GLY A 1 161 ? 3.446 -7.892 8.731 1.00 92.31 161 GLY A N 1
ATOM 1244 C CA . GLY A 1 161 ? 4.387 -6.941 9.331 1.00 92.31 161 GLY A CA 1
ATOM 1245 C C . GLY A 1 161 ? 5.357 -7.570 10.334 1.00 92.31 161 GLY A C 1
ATOM 1246 O O . GLY A 1 161 ? 5.870 -6.869 11.203 1.00 92.31 161 GLY A O 1
ATOM 1247 N N . LEU A 1 162 ? 5.593 -8.881 10.225 1.00 92.00 162 LEU A N 1
ATOM 1248 C CA . LEU A 1 162 ? 6.576 -9.634 11.016 1.00 92.00 162 LEU A CA 1
ATOM 1249 C C . LEU A 1 162 ? 7.999 -9.526 10.447 1.00 92.00 162 LEU A C 1
ATOM 1251 O O . LEU A 1 162 ? 8.944 -10.045 11.042 1.00 92.00 162 LEU A O 1
ATOM 1255 N N . GLU A 1 163 ? 8.133 -8.888 9.288 1.00 93.25 163 GLU A N 1
ATOM 1256 C CA . GLU A 1 163 ? 9.377 -8.601 8.581 1.00 93.25 163 GLU A CA 1
ATOM 1257 C C . GLU A 1 163 ? 9.390 -7.140 8.117 1.00 93.25 163 GLU A C 1
ATOM 1259 O O . GLU A 1 163 ? 8.405 -6.408 8.276 1.00 93.25 163 GLU A O 1
ATOM 1264 N N . GLU A 1 164 ? 10.530 -6.705 7.578 1.00 92.81 164 GLU A N 1
ATOM 1265 C CA . GLU A 1 164 ? 10.643 -5.377 6.981 1.00 92.81 164 GLU A CA 1
ATOM 1266 C C . GLU A 1 164 ? 9.665 -5.210 5.820 1.00 92.81 164 GLU A C 1
ATOM 1268 O O . GLU A 1 164 ? 9.368 -6.156 5.088 1.00 92.81 164 GLU A O 1
ATOM 1273 N N . ALA A 1 165 ? 9.156 -3.986 5.673 1.00 95.62 165 ALA A N 1
ATOM 1274 C CA . ALA A 1 165 ? 8.181 -3.699 4.637 1.00 95.62 165 ALA A CA 1
ATOM 1275 C C . ALA A 1 165 ? 8.808 -3.860 3.247 1.00 95.62 165 ALA A C 1
ATOM 1277 O O . ALA A 1 165 ? 9.948 -3.451 3.029 1.00 95.62 165 ALA A O 1
ATOM 1278 N N . GLN A 1 166 ? 8.055 -4.437 2.309 1.00 97.69 166 GLN A N 1
ATOM 1279 C CA . GLN A 1 166 ? 8.548 -4.710 0.957 1.00 97.69 166 GLN A CA 1
ATOM 1280 C C . GLN A 1 166 ? 7.762 -3.964 -0.119 1.00 97.69 166 GLN A C 1
ATOM 1282 O O . GLN A 1 166 ? 6.551 -3.766 -0.007 1.00 97.69 166 GLN A O 1
ATOM 1287 N N . PHE A 1 167 ? 8.459 -3.609 -1.197 1.00 98.12 167 PHE A N 1
ATOM 1288 C CA . PHE A 1 167 ? 7.885 -3.045 -2.412 1.00 98.12 167 PHE A CA 1
ATOM 1289 C C . PHE A 1 167 ? 8.116 -4.016 -3.570 1.00 98.12 167 PHE A C 1
ATOM 1291 O O . PHE A 1 167 ? 9.263 -4.321 -3.894 1.00 98.12 167 PHE A O 1
ATOM 1298 N N . ALA A 1 168 ? 7.044 -4.494 -4.199 1.00 97.56 168 ALA A N 1
ATOM 1299 C CA . ALA A 1 168 ? 7.114 -5.475 -5.276 1.00 97.56 168 ALA A CA 1
ATOM 1300 C C . ALA A 1 168 ? 6.587 -4.909 -6.601 1.00 97.56 168 ALA A C 1
ATOM 1302 O O . ALA A 1 168 ? 5.462 -4.407 -6.679 1.00 97.56 168 ALA A O 1
ATOM 1303 N N . VAL A 1 169 ? 7.395 -5.059 -7.650 1.00 97.12 169 VAL A N 1
ATOM 1304 C CA . VAL A 1 169 ? 7.061 -4.796 -9.058 1.00 97.12 169 VAL A CA 1
ATOM 1305 C C . VAL A 1 169 ? 7.574 -5.947 -9.916 1.00 97.12 169 VAL A C 1
ATOM 1307 O O . VAL A 1 169 ? 8.592 -6.555 -9.585 1.00 97.12 169 VAL A O 1
ATOM 1310 N N . ALA A 1 170 ? 6.887 -6.251 -11.013 1.00 95.44 170 ALA A N 1
ATOM 1311 C CA . ALA A 1 170 ? 7.394 -7.202 -11.992 1.00 95.44 170 ALA A CA 1
ATOM 1312 C C . ALA A 1 170 ? 8.483 -6.520 -12.827 1.00 95.44 170 ALA A C 1
ATOM 1314 O O . ALA A 1 170 ? 8.247 -5.455 -13.390 1.00 95.44 170 ALA A O 1
ATOM 1315 N N . LEU A 1 171 ? 9.664 -7.120 -12.924 1.00 92.75 171 LEU A N 1
ATOM 1316 C CA . LEU A 1 171 ? 10.739 -6.650 -13.798 1.00 92.75 171 LEU A CA 1
ATOM 1317 C C . LEU A 1 171 ? 10.912 -7.646 -14.942 1.00 92.75 171 LEU A C 1
ATOM 1319 O O . LEU A 1 171 ? 10.608 -8.827 -14.776 1.00 92.75 171 LEU A O 1
ATOM 1323 N N . ASP A 1 172 ? 11.364 -7.167 -16.099 1.00 88.69 172 ASP A N 1
ATOM 1324 C CA . ASP A 1 172 ? 11.764 -8.067 -17.178 1.00 88.69 172 ASP A CA 1
ATOM 1325 C C . ASP A 1 172 ? 13.001 -8.856 -16.731 1.00 88.69 172 ASP A C 1
ATOM 1327 O O . ASP A 1 172 ? 13.873 -8.310 -16.041 1.00 88.69 172 ASP A O 1
ATOM 1331 N N . GLU A 1 173 ? 13.085 -10.130 -17.106 1.00 73.69 173 GLU A N 1
ATOM 1332 C CA . GLU A 1 173 ? 14.327 -10.872 -16.920 1.00 73.69 173 GLU A CA 1
ATOM 1333 C C . GLU A 1 173 ? 15.358 -10.208 -17.831 1.00 73.69 173 GLU A C 1
ATOM 1335 O O . GLU A 1 173 ? 15.231 -10.224 -19.057 1.00 73.69 173 GLU A O 1
ATOM 1340 N N . VAL A 1 174 ? 16.374 -9.571 -17.244 1.00 60.69 174 VAL A N 1
ATOM 1341 C CA . VAL A 1 174 ? 17.542 -9.160 -18.019 1.00 60.69 174 VAL A CA 1
ATOM 1342 C C . VAL A 1 174 ? 18.123 -10.456 -18.567 1.00 60.69 174 VAL A C 1
ATOM 1344 O O . VAL A 1 174 ? 18.695 -11.229 -17.805 1.00 60.69 174 VAL A O 1
ATOM 1347 N N . GLY A 1 175 ? 17.893 -10.730 -19.852 1.00 48.97 175 GLY A N 1
ATOM 1348 C CA . GLY A 1 175 ? 18.453 -11.901 -20.510 1.00 48.97 175 GLY A CA 1
ATOM 1349 C C . GLY A 1 175 ? 19.964 -11.903 -20.308 1.00 48.97 175 GLY A C 1
ATOM 1350 O O . GLY A 1 175 ? 20.644 -11.001 -20.802 1.00 48.97 175 GLY A O 1
ATOM 1351 N N . GLU A 1 176 ? 20.455 -12.869 -19.531 1.00 38.25 176 GLU A N 1
ATOM 1352 C CA . GLU A 1 176 ? 21.877 -13.217 -19.472 1.00 38.25 176 GLU A CA 1
ATOM 1353 C C . GLU A 1 176 ? 22.364 -13.755 -20.825 1.00 38.25 176 GLU A C 1
ATOM 1355 O O . GLU A 1 176 ? 21.616 -14.521 -21.483 1.00 38.25 176 GLU A O 1
#

Sequence (176 aa):
MSPKDDNPMGGKLPSSTLYEVIAKLCTSMRAMDTAREFRVFVPPPAAAATDSETPKNFKISAISQYKWPFVFEAPWGFTLEETVAKVETGAKAVLQEIVTYAKEELTADIVELLLKHGFSFDVALEQHGNVSLVEINPFGALSGCGAFLFNWVLDGRVHYGLEEAQFAVALDEVGE

Radius of gyration: 18.66 Å; Cα contacts (8 Å, |Δi|>4): 259; chains: 1; bounding box: 51×36×58 Å

Mean predicted aligned error: 9.91 Å

Solvent-accessible surface area (backbone atoms only — not comparable to full-atom values): 10244 Å² total; per-residue (Å²): 136,83,86,77,82,88,81,93,77,78,81,93,73,83,73,88,46,73,66,50,46,49,50,47,56,68,42,47,72,66,70,52,69,50,82,42,26,30,41,35,32,26,33,21,30,54,66,49,44,90,56,99,64,67,49,90,56,85,49,73,8,33,37,22,34,55,48,44,97,42,66,62,71,56,62,97,81,44,48,64,68,57,46,50,54,37,49,55,55,26,50,53,50,51,51,50,50,53,52,49,47,37,68,76,77,46,54,70,68,57,46,49,47,43,49,69,50,16,32,26,34,31,34,34,62,43,96,89,58,48,52,44,84,71,46,79,43,62,41,52,81,90,39,94,43,76,57,62,76,48,44,70,75,86,39,31,50,32,50,36,42,70,44,74,64,45,79,44,70,39,68,74,81,77,82,126

Secondary structure (DSSP, 8-state):
----S-----S-----SHHHHHHHHHHHTTTS-GGGEEEEEE--GGGG--SSS---S----EEEETTTTS----GGG--HHHHHHHHHHHHHHHHHHHHHHHHHHS-HHHHHHHHHH-EEEEEEE-TTS-EEEEEEEE-STTSS---TTS-TTTTHHHHTTSS--EEE--------

pLDDT: mean 83.12, std 19.01, range [26.17, 98.62]